Protein 3ALF (pdb70)

Radius of gyration: 19.8 Å; Cα contacts (8 Å, |Δi|>4): 787; chains: 1; bounding box: 43×58×41 Å

Solvent-accessible surface area: 14264 Å² total; per-residue (Å²): 115,25,2,16,0,0,4,4,52,75,127,29,70,40,54,17,77,85,1,26,0,83,15,7,13,2,0,0,0,2,44,0,52,18,30,94,164,94,19,49,6,65,27,26,123,131,24,76,116,20,0,117,93,0,11,55,8,2,63,160,106,22,112,83,1,54,1,0,0,0,0,7,2,57,233,37,110,17,88,16,4,10,88,0,0,134,70,93,102,10,19,131,31,0,5,45,3,0,12,134,26,0,44,129,13,41,3,52,0,0,0,4,2,8,45,58,1,108,43,66,63,23,4,90,32,6,5,45,0,0,74,59,0,38,87,26,0,61,48,38,15,168,119,59,72,128,75,35,1,27,0,0,5,6,1,18,18,40,15,138,15,124,48,30,92,10,24,35,109,13,2,17,179,13,2,46,12,2,0,0,18,1,21,60,27,38,0,6,86,118,19,56,68,61,0,8,4,0,2,1,2,67,6,89,81,92,121,53,0,1,8,35,2,0,56,32,0,58,158,38,54,2,62,38,124,51,0,0,2,0,2,0,3,17,0,10,0,0,62,6,100,60,50,127,86,56,27,31,103,3,65,9,71,9,92,1,129,40,10,38,141,96,35,0,32,6,38,8,45,141,0,86,81,35,24,118,153,37,216,12,68,74,42,57,34,79,85,5,10,0,11,19,0,41,27,53,37,21,0,0,1,3,3,20,57,72,0,0,96,47,2,0,68,54,0,81,71,85,20,3,23,0,3,0,2,54,15,2,19,0,11,65,133,38,32,1,2,96,26,2,13,130,25,13,29,106,29,180

B-factor: mean 7.43, std 5.54, range [2.49, 39.53]

Foldseek 3Di:
DFWAEAEDEPVLPDDLLRQQLVLGQEYEYDAWEQDLVQLATHRDPVCVVCLLCNLVRSCVNPVRHAYEHEYAPDVHDLVSLLVQLLDPVSLVRHLVRRVVVCVNSVHLAYEYERPDNDDQSSLVSVLVSLVVSQVVQVVVCVVVVHDGRAYEYEDELACQDPNYGHPLVSRQPRHQAYEYPQFQLDFLLVHQFFAAARRFQADPPPCSHNVSSLVNSVVSPRDQQRYAYEFEQKKFKFFAPALVQADGGGTTGGADPLADPNTRMAFNQSVVVVCVVQVWAKDQDPRRLWIWTDHRRMIMTHHDLRSLLVVLLVSLVVPHSYYYYDHSSSDDVCRSSNSNSVSNPDND

InterPro domains:
  IPR001223 Glycoside hydrolase family 18, catalytic domain [PF00704] (31-356)
  IPR001223 Glycoside hydrolase family 18, catalytic domain [PS51910] (27-372)
  IPR011583 Chitinase II/V-like, catalytic domain [SM00636] (27-356)
  IPR017853 Glycoside hydrolase superfamily [SSF51445] (29-369)
  IPR029070 Chitinase insertion domain superfamily [G3DSA:3.10.50.10] (258-327)
  IPR029070 Chitinase insertion domain superfamily [SSF54556] (259-327)
  IPR050314 Glycosyl hydrolase family 18 [PTHR11177] (33-367)

Organism: Nicotiana tabacum (NCBI:txid4097)

Structure (mmCIF, N/CA/C/O backbone):
data_3ALF
#
_entry.id   3ALF
#
_cell.length_a   62.395
_cell.length_b   120.292
_cell.length_c   51.912
_cell.angle_alpha   90.00
_cell.angle_beta   90.00
_cell.angle_gamma   90.00
#
_symmetry.space_group_name_H-M   'P 21 21 2'
#
loop_
_entity.id
_entity.type
_entity.pdbx_description
1 polymer 'Chitinase, class V'
2 non-polymer 'PHOSPHATE ION'
3 non-polymer 1,2-ETHANEDIOL
4 water water
#
loop_
_atom_site.group_PDB
_atom_site.id
_atom_site.type_symbol
_atom_site.label_atom_id
_atom_site.label_alt_id
_atom_site.label_comp_id
_atom_site.label_asym_id
_atom_site.label_entity_id
_atom_site.label_seq_id
_atom_site.pdbx_PDB_ins_code
_atom_site.Cartn_x
_atom_site.Cartn_y
_atom_site.Cartn_z
_atom_site.occupancy
_atom_site.B_iso_or_equiv
_atom_site.auth_seq_id
_atom_site.auth_comp_id
_atom_site.auth_asym_id
_atom_site.auth_atom_id
_atom_site.pdbx_PDB_model_num
ATOM 1 N N . GLN A 1 2 ? 34.628 24.292 -5.309 1.00 8.10 1 GLN A N 1
ATOM 2 C CA . GLN A 1 2 ? 33.874 24.980 -4.224 1.00 7.79 1 GLN A CA 1
ATOM 3 C C . GLN A 1 2 ? 34.818 25.743 -3.298 1.00 7.40 1 GLN A C 1
ATOM 4 O O . GLN A 1 2 ? 35.866 25.230 -2.901 1.00 7.69 1 GLN A O 1
ATOM 10 N N . ASN A 1 3 ? 34.438 26.974 -2.970 1.00 6.78 2 ASN A N 1
ATOM 11 C CA . ASN A 1 3 ? 35.140 27.761 -1.968 1.00 6.48 2 ASN A CA 1
ATOM 12 C C . ASN A 1 3 ? 34.685 27.381 -0.567 1.00 5.84 2 ASN A C 1
ATOM 13 O O . ASN A 1 3 ? 33.597 26.827 -0.388 1.00 6.64 2 ASN A O 1
ATOM 18 N N . VAL A 1 4 ? 35.515 27.697 0.421 1.00 4.93 3 VAL A N 1
ATOM 19 C CA . VAL A 1 4 ? 35.251 27.313 1.801 1.00 4.15 3 VAL A CA 1
ATOM 20 C C . VAL A 1 4 ? 34.761 28.494 2.635 1.00 3.58 3 VAL A C 1
ATOM 21 O O . VAL A 1 4 ? 35.434 29.522 2.735 1.00 3.48 3 VAL A O 1
ATOM 25 N N . LYS A 1 5 ? 33.569 28.330 3.202 1.00 3.13 4 LYS A N 1
ATOM 26 C CA . LYS A 1 5 ? 33.043 29.214 4.235 1.00 2.97 4 LYS A CA 1
ATOM 27 C C . LYS A 1 5 ? 32.949 28.338 5.480 1.00 2.89 4 LYS A C 1
ATOM 28 O O . LYS A 1 5 ? 31.957 27.639 5.694 1.00 3.17 4 LYS A O 1
ATOM 34 N N . GLY A 1 6 ? 34.011 28.351 6.279 1.00 2.85 5 GLY A N 1
ATOM 35 C CA . GLY A 1 6 ? 34.149 27.408 7.384 1.00 2.78 5 GLY A CA 1
ATOM 36 C C . GLY A 1 6 ? 33.742 27.964 8.731 1.00 2.79 5 GLY A C 1
ATOM 37 O O . GLY A 1 6 ? 33.825 29.169 8.970 1.00 2.74 5 GLY A O 1
ATOM 38 N N . GLY A 1 7 ? 33.303 27.075 9.617 1.00 2.81 6 GLY A N 1
ATOM 39 C CA . GLY A 1 7 ? 32.982 27.453 10.984 1.00 2.95 6 GLY A CA 1
ATOM 40 C C . GLY A 1 7 ? 33.249 26.319 11.948 1.00 2.73 6 GLY A C 1
ATOM 41 O O . GLY A 1 7 ? 32.855 25.180 11.697 1.00 3.07 6 GLY A O 1
ATOM 42 N N . TYR A 1 8 ? 33.927 26.636 13.049 1.00 2.59 7 TYR A N 1
ATOM 43 C CA . TYR A 1 8 ? 34.181 25.677 14.122 1.00 2.72 7 TYR A CA 1
ATOM 44 C C . TYR A 1 8 ? 33.141 25.801 15.224 1.00 2.80 7 TYR A C 1
ATOM 45 O O . TYR A 1 8 ? 32.704 26.905 15.562 1.00 2.92 7 TYR A O 1
ATOM 54 N N . TRP A 1 9 ? 32.772 24.656 15.791 1.00 2.97 8 TRP A N 1
ATOM 55 C CA . TRP A 1 9 ? 31.867 24.588 16.928 1.00 3.19 8 TRP A CA 1
ATOM 56 C C . TRP A 1 9 ? 32.423 23.603 17.946 1.00 3.32 8 TRP A C 1
ATOM 57 O O . TRP A 1 9 ? 33.010 22.580 17.581 1.00 3.38 8 TRP A O 1
ATOM 68 N N . PHE A 1 10 ? 32.246 23.927 19.222 1.00 3.69 9 PHE A N 1
ATOM 69 C CA . PHE A 1 10 ? 32.496 22.976 20.301 1.00 4.15 9 PHE A CA 1
ATOM 70 C C . PHE A 1 10 ? 31.360 23.033 21.315 1.00 4.31 9 PHE A C 1
ATOM 71 O O . PHE A 1 10 ? 30.740 24.080 21.502 1.00 4.28 9 PHE A O 1
ATOM 79 N N . LYS A 1 11 ? 31.085 21.898 21.952 1.00 4.78 10 LYS A N 1
ATOM 80 C CA . LYS A 1 11 ? 29.938 21.757 22.851 1.00 5.57 10 LYS A CA 1
ATOM 81 C C . LYS A 1 11 ? 29.922 22.785 23.984 1.00 5.80 10 LYS A C 1
ATOM 82 O O . LYS A 1 11 ? 28.882 23.384 24.267 1.00 5.99 10 LYS A O 1
ATOM 88 N N . ASP A 1 12 ? 31.076 22.995 24.613 1.00 6.29 11 ASP A N 1
ATOM 89 C CA . ASP A 1 12 ? 31.182 23.889 25.767 1.00 7.04 11 ASP A CA 1
ATOM 90 C C . ASP A 1 12 ? 31.040 25.373 25.426 1.00 7.05 11 ASP A C 1
ATOM 91 O O . ASP A 1 12 ? 31.091 26.223 26.319 1.00 7.45 11 ASP A O 1
ATOM 96 N N . SER A 1 13 ? 30.850 25.681 24.144 1.00 7.02 12 SER A N 1
ATOM 97 C CA . SER A 1 13 ? 30.610 27.056 23.704 1.00 6.96 12 SER A CA 1
ATOM 98 C C . SER A 1 13 ? 29.231 27.554 24.133 1.00 7.32 12 SER A C 1
ATOM 99 O O . SER A 1 13 ? 28.976 28.760 24.148 1.00 7.71 12 SER A O 1
ATOM 102 N N . GLY A 1 14 ? 28.343 26.620 24.466 1.00 7.55 13 GLY A N 1
ATOM 103 C CA . GLY A 1 14 ? 27.012 26.960 24.955 1.00 7.82 13 GLY A CA 1
ATOM 104 C C . GLY A 1 14 ? 25.942 27.021 23.882 1.00 7.81 13 GLY A C 1
ATOM 105 O O . GLY A 1 14 ? 24.750 26.974 24.193 1.00 8.41 13 GLY A O 1
ATOM 106 N N . LEU A 1 15 ? 26.359 27.133 22.621 1.00 7.46 14 LEU A N 1
ATOM 107 C CA . LEU A 1 15 ? 25.417 27.143 21.507 1.00 7.00 14 LEU A CA 1
ATOM 108 C C . LEU A 1 15 ? 24.938 25.727 21.228 1.00 6.93 14 LEU A C 1
ATOM 109 O O . LEU A 1 15 ? 25.743 24.835 20.939 1.00 6.60 14 LEU A O 1
ATOM 114 N N . ALA A 1 16 ? 23.628 25.527 21.323 1.00 6.88 15 ALA A N 1
ATOM 115 C CA . ALA A 1 16 ? 23.030 24.233 21.030 1.00 7.04 15 ALA A CA 1
ATOM 116 C C . ALA A 1 16 ? 23.299 23.851 19.584 1.00 7.10 15 ALA A C 1
ATOM 117 O O . ALA A 1 16 ? 23.219 24.688 18.679 1.00 6.75 15 ALA A O 1
ATOM 119 N N . LEU A 1 17 ? 23.628 22.579 19.388 1.00 7.35 16 LEU A N 1
ATOM 120 C CA . LEU A 1 17 ? 23.855 22.006 18.070 1.00 7.75 16 LEU A CA 1
ATOM 121 C C . LEU A 1 17 ? 22.760 22.406 17.073 1.00 7.65 16 LEU A C 1
ATOM 122 O O . LEU A 1 17 ? 23.054 22.820 15.947 1.00 7.61 16 LEU A O 1
ATOM 127 N N . ASN A 1 18 ? 21.506 22.305 17.512 1.00 7.56 17 ASN A N 1
ATOM 128 C CA . ASN A 1 18 ? 20.343 22.614 16.679 1.00 7.59 17 ASN A CA 1
ATOM 129 C C . ASN A 1 18 ? 20.203 24.087 16.310 1.00 7.30 17 ASN A C 1
ATOM 130 O O . ASN A 1 18 ? 19.418 24.432 15.426 1.00 7.65 17 ASN A O 1
ATOM 135 N N . ASN A 1 19 ? 20.959 24.945 16.991 1.00 6.79 18 ASN A N 1
ATOM 136 C CA . ASN A 1 19 ? 20.903 26.385 16.756 1.00 6.49 18 ASN A CA 1
ATOM 137 C C . ASN A 1 19 ? 22.067 26.940 15.928 1.00 6.07 18 ASN A C 1
ATOM 138 O O . ASN A 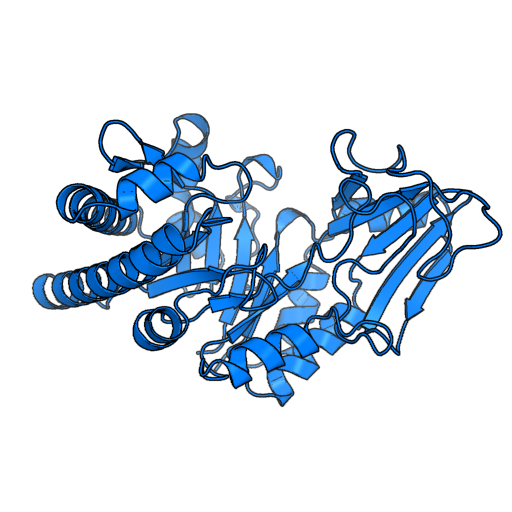1 19 ? 22.173 28.154 15.740 1.00 6.17 18 ASN A O 1
ATOM 143 N N . ILE A 1 20 ? 22.931 26.056 15.432 1.00 5.61 19 ILE A N 1
ATOM 144 C CA . ILE A 1 20 ? 23.962 26.459 14.478 1.00 5.38 19 ILE A CA 1
ATOM 145 C C . ILE A 1 20 ? 23.273 26.795 13.160 1.00 5.18 19 ILE A C 1
ATOM 146 O O . ILE A 1 20 ? 22.557 25.962 12.596 1.00 5.25 19 ILE A O 1
ATOM 151 N N . ASP A 1 21 ? 23.469 28.020 12.681 1.00 5.13 20 ASP A N 1
ATOM 152 C CA . ASP A 1 21 ? 22.891 28.420 11.407 1.00 5.20 20 ASP A CA 1
ATOM 153 C C . ASP A 1 21 ? 23.793 27.970 10.265 1.00 4.92 20 ASP A C 1
ATOM 154 O O . ASP A 1 21 ? 24.640 28.724 9.774 1.00 4.96 20 ASP A O 1
ATOM 159 N N . SER A 1 22 ? 23.586 26.729 9.840 1.00 4.68 21 SER A N 1
ATOM 160 C CA . SER A 1 22 ? 24.421 26.108 8.820 1.00 4.73 21 SER A CA 1
ATOM 161 C C . SER A 1 22 ? 24.205 26.662 7.410 1.00 4.59 21 SER A C 1
ATOM 162 O O . SER A 1 22 ? 24.932 26.288 6.490 1.00 4.60 21 SER A O 1
ATOM 165 N N . THR A 1 23 ? 23.224 27.550 7.238 1.00 4.48 22 THR A N 1
ATOM 166 C CA . THR A 1 23 ? 23.019 28.215 5.945 1.00 4.66 22 THR A CA 1
ATOM 167 C C . THR A 1 23 ? 24.140 29.199 5.615 1.00 4.28 22 THR A C 1
ATOM 168 O O . TH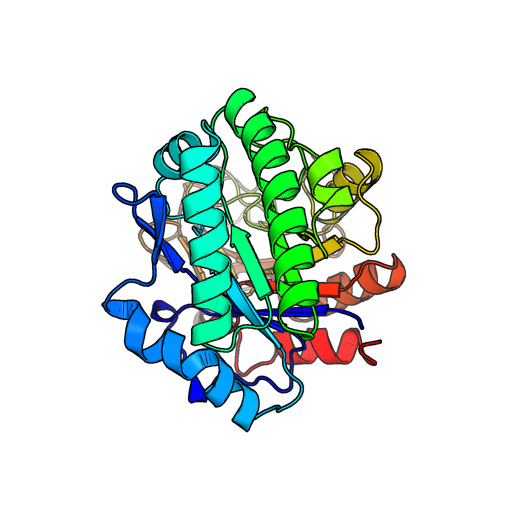R A 1 23 ? 24.289 29.606 4.464 1.00 4.28 22 THR A O 1
ATOM 172 N N . LEU A 1 24 ? 24.924 29.577 6.624 1.00 3.92 23 LEU A N 1
ATOM 173 C CA . LEU A 1 24 ? 25.968 30.586 6.454 1.00 3.91 23 LEU A CA 1
ATOM 174 C C . LEU A 1 24 ? 27.354 29.979 6.239 1.00 3.68 23 LEU A C 1
ATOM 175 O O . LEU A 1 24 ? 28.355 30.700 6.209 1.00 3.69 23 LEU A O 1
ATOM 180 N N . PHE A 1 25 ? 27.397 28.658 6.070 1.00 3.50 24 PHE A N 1
ATOM 181 C CA . PHE A 1 25 ? 28.654 27.921 5.961 1.00 3.48 24 PHE A CA 1
ATOM 182 C C . PHE A 1 25 ? 28.587 26.833 4.904 1.00 3.47 24 PHE A C 1
ATOM 183 O O . PHE A 1 25 ? 27.507 26.337 4.573 1.00 3.68 24 PHE A O 1
ATOM 191 N N . THR A 1 26 ? 29.752 26.471 4.376 1.00 3.43 25 THR A N 1
ATOM 192 C CA . THR A 1 26 ? 29.879 25.333 3.472 1.00 3.59 25 THR A CA 1
ATOM 193 C C . THR A 1 26 ? 30.431 24.123 4.218 1.00 3.40 25 THR A C 1
ATOM 194 O O . THR A 1 26 ? 30.144 22.981 3.856 1.00 3.29 25 THR A O 1
ATOM 198 N N . HIS A 1 27 ? 31.236 24.387 5.248 1.00 3.27 26 HIS A N 1
ATOM 199 C CA . HIS A 1 27 ? 31.891 23.343 6.029 1.00 3.48 26 HIS A CA 1
ATOM 200 C C . HIS A 1 27 ? 31.858 23.704 7.501 1.00 3.43 26 HIS A C 1
ATOM 201 O O . HIS A 1 27 ? 32.243 24.810 7.887 1.00 3.60 26 HIS A O 1
ATOM 208 N N . LEU A 1 28 ? 31.386 22.765 8.314 1.00 3.22 27 LEU A N 1
ATOM 209 C CA . LEU A 1 28 ? 31.355 22.938 9.759 1.00 3.23 27 LEU A CA 1
ATOM 210 C C . LEU A 1 28 ? 32.259 21.918 10.430 1.00 3.08 27 LEU A C 1
ATOM 211 O O . LEU A 1 28 ? 32.228 20.728 10.097 1.00 3.30 27 LEU A O 1
ATOM 216 N N . PHE A 1 29 ? 33.067 22.403 11.370 1.00 3.06 28 PHE A N 1
ATOM 217 C CA . PHE A 1 29 ? 34.070 21.599 12.057 1.00 3.16 28 PHE A CA 1
ATOM 218 C C . PHE A 1 29 ? 33.615 21.340 13.488 1.00 3.15 28 PHE A C 1
ATOM 219 O O . PHE A 1 29 ? 33.404 22.278 14.263 1.00 3.60 28 PHE A O 1
ATOM 227 N N . CYS A 1 30 ? 33.457 20.063 13.825 1.00 3.19 29 CYS A N 1
ATOM 228 C CA . CYS A 1 30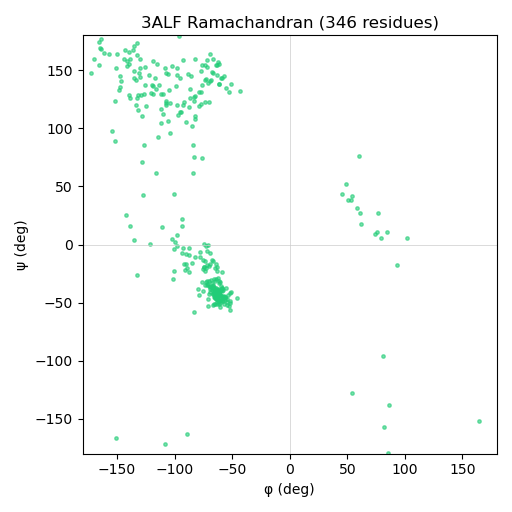 ? 33.026 19.631 15.151 1.00 3.50 29 CYS A CA 1
ATOM 229 C C . CYS A 1 30 ? 34.256 19.307 15.999 1.00 3.41 29 CYS A C 1
ATOM 230 O O . CYS A 1 30 ? 34.994 18.366 15.698 1.00 3.64 29 CYS A O 1
ATOM 233 N N . ALA A 1 31 ? 34.472 20.096 17.052 1.00 3.43 30 ALA A N 1
ATOM 234 C CA . ALA A 1 31 ? 35.718 20.065 17.828 1.00 3.47 30 ALA A CA 1
ATOM 235 C C . ALA A 1 31 ? 35.468 19.685 19.293 1.00 3.43 30 ALA A C 1
ATOM 236 O O . ALA A 1 31 ? 34.520 20.194 19.886 1.00 3.67 30 ALA A O 1
ATOM 238 N N . PHE A 1 32 ? 36.276 18.806 19.904 1.00 3.24 31 PHE A N 1
ATOM 239 C CA . PHE A 1 32 ? 37.379 18.051 19.297 1.00 3.49 31 PHE A CA 1
ATOM 240 C C . PHE A 1 32 ? 37.256 16.574 19.650 1.00 3.57 31 PHE A C 1
ATOM 241 O O . PHE A 1 32 ? 36.856 16.228 20.766 1.00 3.75 31 PHE A O 1
ATOM 249 N N . ALA A 1 33 ? 37.620 15.712 18.704 1.00 3.62 32 ALA A N 1
ATOM 250 C CA . ALA A 1 33 ? 37.899 14.312 19.003 1.00 3.85 32 ALA A CA 1
ATOM 251 C C . ALA A 1 33 ? 39.277 14.217 19.659 1.00 3.93 32 ALA A C 1
ATOM 252 O O . ALA A 1 33 ? 40.131 15.090 19.459 1.00 3.96 32 ALA A O 1
ATOM 254 N N . ASP A 1 34 ? 39.481 13.161 20.445 1.00 4.18 33 ASP A N 1
ATOM 255 C CA . ASP A 1 34 ? 40.681 13.014 21.265 1.00 4.60 33 ASP A CA 1
ATOM 256 C C . ASP A 1 34 ? 41.492 11.783 20.891 1.00 4.62 33 ASP A C 1
ATOM 257 O O . ASP A 1 34 ? 40.969 10.826 20.315 1.00 4.93 33 ASP A O 1
ATOM 262 N N . LEU A 1 35 ? 42.773 11.812 21.244 1.00 4.81 34 LEU A N 1
ATOM 263 C CA . LEU A 1 35 ? 43.639 10.658 21.090 1.00 4.94 34 LEU A CA 1
ATOM 264 C C . LEU A 1 35 ? 43.636 9.826 22.367 1.00 5.19 34 LEU A C 1
ATOM 265 O O . LEU A 1 35 ? 43.936 10.331 23.449 1.00 5.31 34 LEU A O 1
ATOM 270 N N . ASN A 1 36 ? 43.270 8.556 22.228 1.00 5.49 35 ASN A N 1
ATOM 271 C CA . ASN A 1 36 ? 43.443 7.573 23.288 1.00 5.92 35 ASN A CA 1
ATOM 272 C C . ASN A 1 36 ? 44.892 7.093 23.215 1.00 6.09 35 ASN A C 1
ATOM 273 O O . ASN A 1 36 ? 45.263 6.425 22.252 1.00 5.91 35 ASN A O 1
ATOM 278 N N . PRO A 1 37 ? 45.720 7.447 24.219 1.00 6.44 36 PRO A N 1
ATOM 279 C CA . PRO A 1 37 ? 47.153 7.143 24.137 1.00 6.96 36 PRO A CA 1
ATOM 280 C C . PRO A 1 37 ? 47.490 5.669 24.368 1.00 7.20 36 PRO A C 1
ATOM 281 O O . PRO A 1 37 ? 48.577 5.224 23.993 1.00 7.57 36 PRO A O 1
ATOM 285 N N . GLN A 1 38 ? 46.573 4.924 24.983 1.00 7.39 37 GLN A N 1
ATOM 286 C CA . GLN A 1 38 ? 46.747 3.484 25.152 1.00 7.77 37 GLN A CA 1
ATOM 287 C C . GLN A 1 38 ? 46.601 2.774 23.808 1.00 7.60 37 GLN A C 1
ATOM 288 O O . GLN A 1 38 ? 47.487 2.027 23.397 1.00 8.06 37 GLN A O 1
ATOM 294 N N . LEU A 1 39 ? 45.494 3.030 23.118 1.00 7.41 38 LEU A N 1
ATOM 295 C CA . LEU A 1 39 ? 45.203 2.366 21.850 1.00 7.21 38 LEU A CA 1
ATOM 296 C C . LEU A 1 39 ? 45.856 3.047 20.655 1.00 6.59 38 LEU A C 1
ATOM 297 O O . LEU A 1 39 ? 45.951 2.455 19.579 1.00 6.42 38 LEU A O 1
ATOM 302 N N . ASN A 1 40 ? 46.308 4.286 20.848 1.00 5.96 39 ASN A N 1
ATOM 303 C CA . ASN A 1 40 ? 46.681 5.159 19.732 1.00 5.54 39 ASN A CA 1
ATOM 304 C C . ASN A 1 40 ? 45.587 5.176 18.665 1.00 5.33 39 ASN A C 1
ATOM 305 O O . ASN A 1 40 ? 45.822 4.913 17.481 1.00 5.29 39 ASN A O 1
ATOM 310 N N . GLN A 1 41 ? 44.375 5.455 19.133 1.00 5.18 40 GLN A N 1
ATOM 311 C CA . GLN A 1 41 ? 43.199 5.557 18.285 1.00 5.31 40 GLN A CA 1
ATOM 312 C C . GLN A 1 41 ? 42.466 6.852 18.580 1.00 5.15 40 GLN A C 1
ATOM 313 O O . GLN A 1 41 ? 42.523 7.373 19.699 1.00 4.98 40 GLN A O 1
ATOM 319 N N . LEU A 1 42 ? 41.779 7.362 17.565 1.00 5.12 41 LEU A N 1
ATOM 320 C CA . LEU A 1 42 ? 40.915 8.514 17.727 1.00 5.31 41 LEU A CA 1
ATOM 321 C C . LEU A 1 42 ? 39.621 8.077 18.396 1.00 5.60 41 LEU A C 1
ATOM 322 O O . LEU A 1 42 ? 39.004 7.091 17.986 1.00 5.92 41 LEU A O 1
ATOM 327 N N . ILE A 1 43 ? 39.226 8.816 19.428 1.00 5.72 42 ILE A N 1
ATOM 328 C CA . ILE A 1 43 ? 38.000 8.540 20.170 1.00 6.21 42 ILE A CA 1
ATOM 329 C C . ILE A 1 43 ? 37.227 9.835 20.414 1.00 6.11 42 ILE A C 1
ATOM 330 O O . ILE A 1 43 ? 37.727 10.934 20.153 1.00 5.94 42 ILE A O 1
ATOM 335 N N . ILE A 1 44 ? 36.003 9.690 20.910 1.00 6.24 43 ILE A N 1
ATOM 336 C CA . ILE A 1 44 ? 35.189 10.821 21.331 1.00 6.55 43 ILE A CA 1
ATOM 337 C C . ILE A 1 44 ? 34.875 10.634 22.812 1.00 6.57 43 ILE A C 1
ATOM 338 O O . ILE A 1 44 ? 34.462 9.549 23.235 1.00 6.62 43 ILE A O 1
ATOM 343 N N . SER A 1 45 ? 35.099 11.685 23.598 1.00 6.76 44 SER A N 1
ATOM 344 C CA . SER A 1 45 ? 34.886 11.640 25.044 1.00 7.10 44 SER A CA 1
ATOM 345 C C . SER A 1 45 ? 33.415 11.383 25.382 1.00 7.35 44 SER A C 1
ATOM 346 O O . SER A 1 45 ? 32.534 11.692 24.574 1.00 7.08 44 SER A O 1
ATOM 349 N N . PRO A 1 46 ? 33.143 10.809 26.572 1.00 7.70 45 PRO A N 1
ATOM 350 C CA . PRO A 1 46 ? 31.762 10.617 27.020 1.00 7.92 45 PRO A CA 1
ATOM 351 C C . PRO A 1 46 ? 30.925 11.897 26.961 1.00 7.94 45 PRO A C 1
ATOM 352 O O . PRO A 1 46 ? 29.771 11.850 26.537 1.00 8.13 45 PRO A O 1
ATOM 356 N N . GLU A 1 47 ? 31.508 13.026 27.360 1.00 7.95 46 GLU A N 1
ATOM 357 C CA . GLU A 1 47 ? 30.806 14.312 27.347 1.00 8.10 46 GLU A CA 1
ATOM 358 C C . GLU A 1 47 ? 30.431 14.784 25.939 1.00 7.44 46 GLU A C 1
ATOM 359 O O . GLU A 1 47 ? 29.415 15.454 25.758 1.00 7.40 46 GLU A O 1
ATOM 365 N N . ASN A 1 48 ? 31.252 14.427 24.953 1.00 6.79 47 ASN A N 1
ATOM 366 C CA . ASN A 1 48 ? 31.028 14.827 23.563 1.00 6.35 47 ASN A CA 1
ATOM 367 C C . ASN A 1 48 ? 30.183 13.847 22.750 1.00 6.34 47 ASN A C 1
ATOM 368 O O . ASN A 1 48 ? 29.669 14.203 21.688 1.00 6.19 47 ASN A O 1
ATOM 373 N N . GLN A 1 49 ? 30.041 12.621 23.251 1.00 6.63 48 GLN A N 1
ATOM 374 C CA . GLN A 1 49 ? 29.432 11.524 22.490 1.00 7.01 48 GLN A CA 1
ATOM 375 C C . GLN A 1 49 ? 28.053 11.844 21.899 1.00 6.63 48 GLN A C 1
ATOM 376 O O . GLN A 1 49 ? 27.840 11.678 20.697 1.00 6.58 48 GLN A O 1
ATOM 382 N N . ASP A 1 50 ? 27.129 12.302 22.742 1.00 6.48 49 ASP A N 1
ATOM 383 C CA . ASP A 1 50 ? 25.746 12.535 22.319 1.00 6.60 49 ASP A CA 1
ATOM 384 C C . ASP A 1 50 ? 25.625 13.589 21.220 1.00 6.18 49 ASP A C 1
ATOM 385 O O . ASP A 1 50 ? 24.881 13.402 20.256 1.00 6.34 49 ASP A O 1
ATOM 390 N N . SER A 1 51 ? 26.357 14.693 21.365 1.00 5.87 50 SER A N 1
ATOM 391 C CA . SER A 1 51 ? 26.297 15.767 20.374 1.00 5.66 50 SER A CA 1
ATOM 392 C C . SER A 1 51 ? 27.063 15.427 19.096 1.00 5.29 50 SER A C 1
ATOM 393 O O . SER A 1 51 ? 26.587 15.720 18.001 1.00 5.32 50 SER A O 1
ATOM 396 N N . PHE A 1 52 ? 28.230 14.799 19.230 1.00 5.10 51 PHE A N 1
ATOM 397 C CA . PHE A 1 52 ? 29.055 14.467 18.065 1.00 5.08 51 PHE A CA 1
ATOM 398 C C . PHE A 1 52 ? 28.360 13.460 17.150 1.00 5.14 51 PHE A C 1
ATOM 399 O O . PHE A 1 52 ? 28.465 13.549 15.925 1.00 5.10 51 PHE A O 1
ATOM 407 N N . ARG A 1 53 ? 27.645 12.508 17.749 1.00 5.37 52 ARG A N 1
ATOM 408 C CA . ARG A 1 53 ? 26.899 11.506 16.982 1.00 5.92 52 ARG A CA 1
ATOM 409 C C . ARG A 1 53 ? 25.759 12.121 16.171 1.00 5.80 52 ARG A C 1
ATOM 410 O O . ARG A 1 53 ? 25.398 11.606 15.112 1.00 6.27 52 ARG A O 1
ATOM 418 N N . GLN A 1 54 ? 25.207 13.225 16.668 1.00 5.46 53 GLN A N 1
ATOM 419 C CA . GLN A 1 54 ? 24.097 13.897 15.997 1.00 5.44 53 GLN A CA 1
ATOM 420 C C . GLN A 1 54 ? 24.517 15.129 15.197 1.00 5.16 53 GLN A C 1
ATOM 421 O O . GLN A 1 54 ? 23.685 15.735 14.521 1.00 5.28 53 GLN A O 1
ATOM 427 N N . PHE A 1 55 ? 25.799 15.489 15.263 1.00 4.95 54 PHE A N 1
ATOM 428 C CA . PHE A 1 55 ? 26.288 16.733 14.659 1.00 4.74 54 PHE A CA 1
ATOM 429 C C . PHE A 1 55 ? 25.892 16.881 13.191 1.00 4.68 54 PHE A C 1
ATOM 430 O O . PHE A 1 55 ? 25.257 17.865 12.811 1.00 4.49 54 PHE A O 1
ATOM 438 N N . THR A 1 56 ? 26.267 15.897 12.380 1.00 4.74 55 THR A N 1
ATOM 439 C CA . THR A 1 56 ? 26.086 15.981 10.935 1.00 5.04 55 THR A CA 1
ATOM 440 C C . THR A 1 56 ? 24.611 16.015 10.533 1.00 5.20 55 THR A C 1
ATOM 441 O O . THR A 1 56 ? 24.194 16.898 9.783 1.00 5.11 55 THR A O 1
ATOM 445 N N . SER A 1 57 ? 23.826 15.068 11.042 1.00 5.44 56 SER A N 1
ATOM 446 C CA . SER A 1 57 ? 22.405 15.009 10.705 1.00 6.02 56 SER A CA 1
ATOM 447 C C . SER A 1 57 ? 21.658 16.261 11.170 1.00 5.85 56 SER A C 1
ATOM 448 O O . SER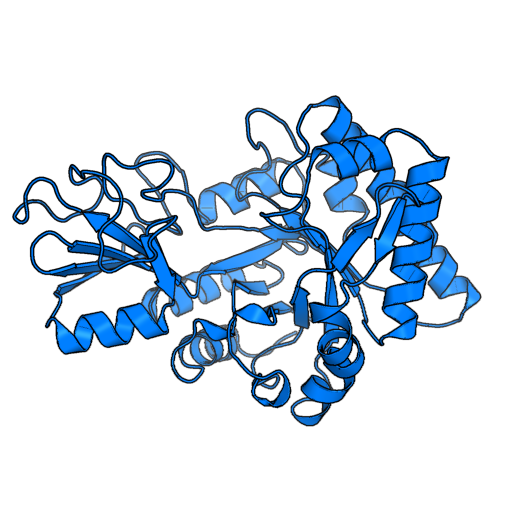 A 1 57 ? 20.788 16.758 10.457 1.00 5.92 56 SER A O 1
ATOM 451 N N . THR A 1 58 ? 22.013 16.783 12.344 1.00 5.61 57 THR A N 1
ATOM 452 C CA . THR A 1 58 ? 21.362 17.987 12.859 1.00 5.60 57 THR A CA 1
ATOM 453 C C . THR A 1 58 ? 21.663 19.227 12.013 1.00 5.40 57 THR A C 1
ATOM 454 O O . THR A 1 58 ? 20.740 19.916 11.582 1.00 5.10 57 THR A O 1
ATOM 458 N N . VAL A 1 59 ? 22.939 19.508 11.757 1.00 5.24 58 VAL A N 1
ATOM 459 C CA . VAL A 1 59 ? 23.281 20.706 10.979 1.00 5.45 58 VAL A CA 1
ATOM 460 C C . VAL A 1 59 ? 22.756 20.636 9.541 1.00 5.69 58 VAL A C 1
ATOM 461 O O . VAL A 1 59 ? 22.430 21.662 8.946 1.00 5.63 58 VAL A O 1
ATOM 465 N N . GLN A 1 60 ? 22.640 19.422 9.005 1.00 6.16 59 GLN A N 1
ATOM 466 C CA . GLN A 1 60 ? 22.111 19.235 7.654 1.00 6.96 59 GLN A CA 1
ATOM 467 C C . GLN A 1 60 ? 20.597 19.451 7.547 1.00 7.59 59 GLN A C 1
ATOM 468 O O . GLN A 1 60 ? 20.070 19.599 6.445 1.00 7.60 59 GLN A O 1
ATOM 474 N N . ARG A 1 61 ? 19.906 19.485 8.685 1.00 8.37 60 ARG A N 1
ATOM 475 C CA . ARG A 1 61 ? 18.475 19.804 8.704 1.00 9.33 60 ARG A CA 1
ATOM 476 C C . ARG A 1 61 ? 18.215 21.250 8.285 1.00 9.48 60 ARG A C 1
ATOM 477 O O . ARG A 1 61 ? 17.215 21.537 7.629 1.00 9.96 60 ARG A O 1
ATOM 485 N N . LYS A 1 62 ? 19.122 22.152 8.658 1.00 9.61 61 LYS A N 1
ATOM 486 C CA . LYS A 1 62 ? 19.017 23.561 8.280 1.00 9.68 61 LYS A CA 1
ATOM 487 C C . LYS A 1 62 ? 19.666 23.857 6.925 1.00 9.22 61 LYS A C 1
ATOM 488 O O . LYS A 1 62 ? 19.312 24.836 6.264 1.00 9.67 61 LYS A O 1
ATOM 494 N N . ASN A 1 63 ? 20.616 23.013 6.527 1.00 8.40 62 ASN A N 1
ATOM 495 C CA . ASN A 1 63 ? 21.285 23.126 5.233 1.00 7.64 62 ASN A CA 1
ATOM 496 C C . ASN A 1 63 ? 21.805 21.762 4.781 1.00 7.30 62 ASN A C 1
ATOM 497 O O . ASN A 1 63 ? 22.886 21.343 5.199 1.00 6.76 62 ASN A O 1
ATOM 502 N N . PRO A 1 64 ? 21.042 21.063 3.917 1.00 7.02 63 PRO A N 1
ATOM 503 C CA . PRO A 1 64 ? 21.446 19.719 3.490 1.00 6.84 63 PRO A CA 1
ATOM 504 C C . PRO A 1 64 ? 22.764 19.684 2.713 1.00 6.51 63 PRO A C 1
ATOM 505 O O . PRO A 1 64 ? 23.387 18.627 2.617 1.00 6.96 63 PRO A O 1
ATOM 509 N N . SER A 1 65 ? 23.183 20.831 2.180 1.00 6.05 64 SER A N 1
ATOM 510 C CA . SER A 1 65 ? 24.406 20.912 1.385 1.00 5.79 64 SER A CA 1
ATOM 511 C C . SER A 1 65 ? 25.671 21.158 2.212 1.00 5.30 64 SER A C 1
ATOM 512 O O . SER A 1 65 ? 26.776 21.085 1.675 1.00 5.17 64 SER A O 1
ATOM 515 N N . VAL A 1 66 ? 25.516 21.458 3.502 1.00 4.81 65 VAL A N 1
ATOM 516 C CA . VAL A 1 66 ? 26.682 21.682 4.360 1.00 4.60 65 VAL A CA 1
ATOM 517 C C . VAL A 1 66 ? 27.444 20.368 4.563 1.00 4.66 65 VAL A C 1
ATOM 518 O O . VAL A 1 66 ? 26.840 19.295 4.661 1.00 4.87 65 VAL A O 1
ATOM 522 N N . LYS A 1 67 ? 28.770 20.462 4.573 1.00 4.71 66 LYS A N 1
ATOM 523 C CA . LYS A 1 67 ? 29.634 19.313 4.820 1.00 4.93 66 LYS A CA 1
ATOM 524 C C . LYS A 1 67 ? 30.262 19.460 6.196 1.00 4.38 66 LYS A C 1
ATOM 525 O O . LYS A 1 67 ? 30.449 20.577 6.685 1.00 4.48 66 LYS A O 1
ATOM 531 N N . THR A 1 68 ? 30.577 18.333 6.827 1.00 3.88 67 THR A N 1
ATOM 532 C CA . THR A 1 68 ? 31.078 18.354 8.196 1.00 3.72 67 THR A CA 1
ATOM 533 C C . THR A 1 68 ? 32.448 17.698 8.343 1.00 3.47 67 THR A C 1
ATOM 534 O O . THR A 1 68 ? 32.776 16.733 7.643 1.00 3.60 67 THR A O 1
ATOM 538 N N . PHE A 1 69 ? 33.235 18.253 9.260 1.00 3.13 68 PHE A N 1
ATOM 539 C CA . PHE A 1 69 ? 34.534 17.721 9.646 1.00 3.22 68 PHE A CA 1
ATOM 540 C C . PHE A 1 69 ? 34.512 17.322 11.107 1.00 3.14 68 PHE A C 1
ATOM 541 O O . PHE A 1 69 ? 33.893 17.999 11.935 1.00 3.19 68 PHE A O 1
ATOM 549 N N . LEU A 1 70 ? 35.209 16.237 11.420 1.00 3.15 69 LEU A N 1
ATOM 550 C CA . LEU A 1 70 ? 35.563 15.931 12.794 1.00 3.28 69 LEU A CA 1
ATOM 551 C C . LEU A 1 70 ? 36.965 16.486 13.029 1.00 3.04 69 LEU A C 1
ATOM 552 O O . LEU A 1 70 ? 37.935 16.034 12.408 1.00 3.06 69 LEU A O 1
ATOM 557 N N . SER A 1 71 ? 37.054 17.492 13.896 1.00 3.04 70 SER A N 1
ATOM 558 C CA . SER A 1 71 ? 38.331 18.103 14.247 1.00 3.32 70 SER A CA 1
ATOM 559 C C . SER A 1 71 ? 38.978 17.365 15.412 1.00 3.18 70 SER A C 1
ATOM 560 O O . SER A 1 71 ? 38.289 16.851 16.296 1.00 3.74 70 SER A O 1
ATOM 563 N N . ILE A 1 72 ? 40.307 17.326 15.399 1.00 3.27 71 ILE A N 1
ATOM 564 C CA . ILE A 1 72 ? 41.089 16.452 16.266 1.00 3.10 71 ILE A CA 1
ATOM 565 C C . ILE A 1 72 ? 42.109 17.253 17.066 1.00 2.94 71 ILE A C 1
ATOM 566 O O . ILE A 1 72 ? 42.774 18.135 16.520 1.00 2.88 71 ILE A O 1
ATOM 571 N N . ALA A 1 73 ? 42.234 16.919 18.352 1.00 3.01 72 ALA A N 1
ATOM 572 C CA . ALA A 1 73 ? 43.252 17.474 19.251 1.00 3.29 72 ALA A CA 1
ATOM 573 C C . ALA A 1 73 ? 42.862 18.848 19.789 1.00 3.34 72 ALA A C 1
ATOM 574 O O . ALA A 1 73 ? 42.122 18.936 20.767 1.00 3.42 72 ALA A O 1
ATOM 576 N N . GLY A 1 74 ? 43.342 19.911 19.150 1.00 3.59 73 GLY A N 1
ATOM 577 C CA . GLY A 1 74 ? 43.069 21.269 19.612 1.00 4.12 73 GLY A CA 1
ATOM 578 C C . GLY A 1 74 ? 44.040 21.737 20.678 1.00 4.73 73 GLY A C 1
ATOM 579 O O . GLY A 1 74 ? 44.940 20.998 21.087 1.00 4.87 73 GLY A O 1
ATOM 580 N N . GLY A 1 75 ? 43.836 22.968 21.142 1.00 5.44 74 GLY A N 1
ATOM 581 C CA . GLY A 1 75 ? 44.779 23.647 22.031 1.00 6.63 74 GLY A CA 1
ATOM 582 C C . GLY A 1 75 ? 45.016 23.023 23.394 1.00 7.11 74 GLY A C 1
ATOM 583 O O . GLY A 1 75 ? 46.057 23.260 24.010 1.00 7.92 74 GLY A O 1
ATOM 584 N N . ARG A 1 76 ? 44.060 22.228 23.865 1.00 7.40 75 ARG A N 1
ATOM 585 C CA . ARG A 1 76 ? 44.131 21.629 25.199 1.00 7.90 75 ARG A CA 1
ATOM 586 C C . ARG A 1 76 ? 44.638 20.185 25.196 1.00 7.50 75 ARG A C 1
ATOM 587 O O . ARG A 1 76 ? 44.768 19.568 26.256 1.00 7.83 75 ARG A O 1
ATOM 595 N N . ALA A 1 77 ? 44.926 19.654 24.010 1.00 6.88 76 ALA A N 1
ATOM 596 C CA . ALA A 1 77 ? 45.381 18.272 23.871 1.00 6.40 76 ALA A CA 1
ATOM 597 C C . ALA A 1 77 ? 46.808 18.086 24.383 1.00 6.13 76 ALA A C 1
ATOM 598 O O . ALA A 1 77 ? 47.574 19.048 24.493 1.00 6.08 76 ALA A O 1
ATOM 600 N N . ASN A 1 78 ? 47.150 16.841 24.701 1.00 6.01 77 ASN A N 1
ATOM 601 C CA . ASN A 1 78 ? 48.496 16.495 25.134 1.00 6.02 77 ASN A CA 1
ATOM 602 C C . ASN A 1 78 ? 49.380 16.244 23.921 1.00 5.39 77 ASN A C 1
ATOM 603 O O . ASN A 1 78 ? 49.307 15.184 23.296 1.00 5.11 77 ASN A O 1
ATOM 608 N N . SER A 1 79 ? 50.211 17.226 23.584 1.00 4.92 78 SER A N 1
ATOM 609 C CA . SER A 1 79 ? 51.040 17.137 22.386 1.00 4.61 78 SER A CA 1
ATOM 610 C C . SER A 1 79 ? 51.982 15.930 22.391 1.00 4.39 78 SER A C 1
ATOM 611 O O . SER A 1 79 ? 52.201 15.318 21.345 1.00 4.28 78 SER A O 1
ATOM 614 N N . THR A 1 80 ? 52.528 15.581 23.557 1.00 4.33 79 THR A N 1
ATOM 615 C CA . THR A 1 80 ? 53.440 14.432 23.643 1.00 4.59 79 THR A CA 1
ATOM 616 C C . THR A 1 80 ? 52.775 13.121 23.221 1.00 4.47 79 THR A C 1
ATOM 617 O O . THR A 1 80 ? 53.439 12.242 22.674 1.00 4.60 79 THR A O 1
ATOM 621 N N . ALA A 1 81 ? 51.474 12.992 23.474 1.00 4.43 80 ALA A N 1
ATOM 622 C CA . ALA A 1 81 ? 50.733 11.803 23.054 1.00 4.29 80 ALA A CA 1
ATOM 623 C C . ALA A 1 81 ? 50.716 11.679 21.532 1.00 4.05 80 ALA A C 1
ATOM 624 O O . ALA A 1 81 ? 50.856 10.581 20.990 1.00 3.87 80 ALA A O 1
ATOM 626 N N . TYR A 1 82 ? 50.553 12.810 20.849 1.00 3.92 81 TYR A N 1
ATOM 627 C CA . TYR A 1 82 ? 50.579 12.839 19.389 1.00 3.88 81 TYR A CA 1
ATOM 628 C C . TYR A 1 82 ? 51.977 12.561 18.841 1.00 3.83 81 TYR A C 1
ATOM 629 O O . TYR A 1 82 ? 52.122 11.867 17.835 1.00 3.87 81 TYR A O 1
ATOM 638 N N . GLY A 1 83 ? 52.997 13.089 19.516 1.00 3.84 82 GLY A N 1
ATOM 639 C CA . GLY A 1 83 ? 54.385 12.792 19.167 1.00 4.09 82 GLY A CA 1
ATOM 640 C C . GLY A 1 83 ? 54.689 11.307 19.262 1.00 4.14 82 GLY A C 1
ATOM 641 O O . GLY A 1 83 ? 55.330 10.743 18.374 1.00 4.45 82 GLY A O 1
ATOM 642 N N . ILE A 1 84 ? 54.224 10.673 20.338 1.00 4.21 83 ILE A N 1
ATOM 643 C CA . ILE A 1 84 ? 54.369 9.222 20.499 1.00 4.45 83 ILE A CA 1
ATOM 644 C C . ILE A 1 84 ? 53.647 8.483 19.372 1.00 4.40 83 ILE A C 1
ATOM 645 O O . ILE A 1 84 ? 54.219 7.594 18.740 1.00 4.61 83 ILE A O 1
ATOM 650 N N . MET A 1 85 ? 52.400 8.868 19.112 1.00 4.36 84 MET A N 1
ATOM 651 C CA . MET A 1 85 ? 51.601 8.228 18.070 1.00 4.46 84 MET A CA 1
ATOM 652 C C . MET A 1 85 ? 52.288 8.305 16.702 1.00 4.57 84 MET A C 1
ATOM 653 O O . MET A 1 85 ? 52.335 7.317 15.964 1.00 4.68 84 MET A O 1
ATOM 658 N N . ALA A 1 86 ? 52.826 9.479 16.380 1.00 4.72 85 ALA A N 1
ATOM 659 C CA . ALA A 1 86 ? 53.426 9.717 15.068 1.00 5.00 85 ALA A CA 1
ATOM 660 C C . ALA A 1 86 ? 54.802 9.062 14.888 1.00 5.24 85 ALA A C 1
ATOM 661 O O . ALA A 1 86 ? 55.304 8.969 13.766 1.00 5.17 85 ALA A O 1
ATOM 663 N N . ARG A 1 87 ? 55.392 8.605 15.990 1.00 5.68 86 ARG A N 1
ATOM 664 C CA . ARG A 1 87 ? 56.764 8.085 16.020 1.00 6.38 86 ARG A CA 1
ATOM 665 C C . ARG A 1 87 ? 56.961 6.759 15.271 1.00 6.48 86 ARG A C 1
ATOM 666 O O . ARG A 1 87 ? 58.046 6.498 14.744 1.00 6.87 86 ARG A O 1
ATOM 674 N N . GLN A 1 88 ? 55.920 5.929 15.233 1.00 6.57 87 GLN A N 1
ATOM 675 C CA . GLN A 1 88 ? 56.037 4.563 14.716 1.00 6.96 87 GLN A CA 1
ATOM 676 C C . GLN A 1 88 ? 54.941 4.228 13.709 1.00 6.95 87 GLN A C 1
ATOM 677 O O . GLN A 1 88 ? 53.821 4.726 13.830 1.00 6.89 87 GLN A O 1
ATOM 683 N N . PRO A 1 89 ? 55.256 3.370 12.714 1.00 7.14 88 PRO A N 1
ATOM 684 C CA . PRO A 1 89 ? 54.245 2.966 11.734 1.00 7.11 88 PRO A CA 1
ATOM 685 C C . PRO A 1 89 ? 53.001 2.310 12.342 1.00 6.91 88 PRO A C 1
ATOM 686 O O . PRO A 1 89 ? 51.892 2.574 11.877 1.00 6.94 88 PRO A O 1
ATOM 690 N N . ASN A 1 90 ? 53.176 1.477 13.368 1.00 6.85 89 ASN A N 1
ATOM 691 C CA . ASN A 1 90 ? 52.041 0.761 13.957 1.00 6.78 89 ASN A CA 1
ATOM 692 C C . ASN A 1 90 ? 51.021 1.681 14.636 1.00 6.23 89 ASN A C 1
ATOM 693 O O . ASN A 1 90 ? 49.813 1.500 14.474 1.00 6.23 89 ASN A O 1
ATOM 698 N N . SER A 1 91 ? 51.514 2.675 15.372 1.00 5.69 90 SER A N 1
ATOM 699 C CA . SER A 1 91 ? 50.644 3.631 16.054 1.00 5.29 90 SER A CA 1
ATOM 700 C C . SER A 1 91 ? 50.047 4.656 15.089 1.00 5.08 90 SER A C 1
ATOM 701 O O . SER A 1 91 ? 48.921 5.111 15.290 1.00 5.13 90 SER A O 1
ATOM 704 N N . ARG A 1 92 ? 50.791 5.012 14.041 1.00 4.79 91 ARG A N 1
ATOM 705 C CA . ARG A 1 92 ? 50.235 5.845 12.975 1.00 4.86 91 ARG A CA 1
ATOM 706 C C . ARG A 1 92 ? 49.076 5.125 12.291 1.00 4.96 91 ARG A C 1
ATOM 707 O O . ARG A 1 92 ? 48.029 5.724 12.047 1.00 4.82 91 ARG A O 1
ATOM 715 N N . LYS A 1 93 ? 49.259 3.835 12.009 1.00 5.26 92 LYS A N 1
ATOM 716 C CA . LYS A 1 93 ? 48.233 3.038 11.339 1.00 5.64 92 LYS A CA 1
ATOM 717 C C . LYS A 1 93 ? 46.952 2.913 12.163 1.00 5.44 92 LYS A C 1
ATOM 718 O O . LYS A 1 93 ? 45.857 3.086 11.630 1.00 5.55 92 LYS A O 1
ATOM 724 N N . SER A 1 94 ? 47.082 2.611 13.454 1.00 5.32 93 SER A N 1
ATOM 725 C CA . SER A 1 94 ? 45.903 2.482 14.309 1.00 5.31 93 SER A CA 1
ATOM 726 C C . SER A 1 94 ? 45.158 3.810 14.422 1.00 5.17 93 SER A C 1
ATOM 727 O O . SER A 1 94 ? 43.928 3.835 14.437 1.00 5.24 93 SER A O 1
ATOM 730 N N . PHE A 1 95 ? 45.908 4.908 14.479 1.00 4.86 94 PHE A N 1
ATOM 731 C CA . PHE A 1 95 ? 45.316 6.241 14.520 1.00 4.75 94 PHE A CA 1
ATOM 732 C C . PHE A 1 95 ? 44.586 6.557 13.215 1.00 4.68 94 PHE A C 1
ATOM 733 O O . PHE A 1 95 ? 43.420 6.960 13.231 1.00 4.72 94 PHE A O 1
ATOM 741 N N . ILE A 1 96 ? 45.278 6.366 12.094 1.00 4.65 95 ILE A N 1
ATOM 742 C CA . ILE A 1 96 ? 44.706 6.601 10.769 1.00 4.89 95 ILE A CA 1
ATOM 743 C C . ILE A 1 96 ? 43.435 5.774 10.550 1.00 5.04 95 ILE A C 1
ATOM 744 O O . ILE A 1 96 ? 42.394 6.319 10.177 1.00 5.09 95 ILE A O 1
ATOM 749 N N . ASP A 1 97 ? 43.521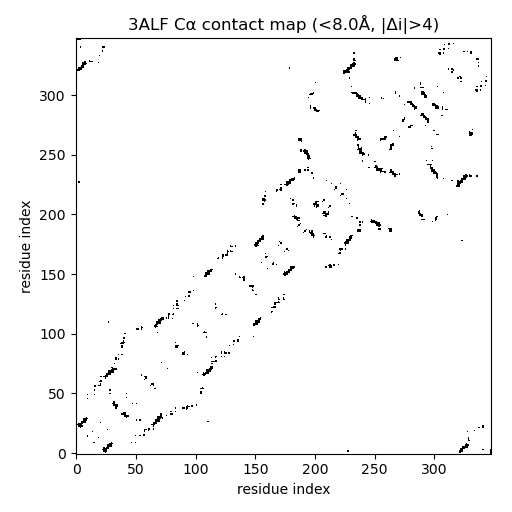 4.467 10.798 1.00 5.30 96 ASP A N 1
ATOM 750 C CA . ASP A 1 97 ? 42.394 3.563 10.563 1.00 5.63 96 ASP A CA 1
ATOM 751 C C . ASP A 1 97 ? 41.186 3.906 11.427 1.00 5.66 96 ASP A C 1
ATOM 752 O O . ASP A 1 97 ? 40.055 3.907 10.939 1.00 5.75 96 ASP A O 1
ATOM 757 N N . SER A 1 98 ? 41.429 4.208 12.701 1.00 5.70 97 SER A N 1
ATOM 758 C CA . SER A 1 98 ? 40.345 4.549 13.617 1.00 5.80 97 SER A CA 1
ATOM 759 C C . SER A 1 98 ? 39.675 5.869 13.247 1.00 5.66 97 SER A C 1
ATOM 760 O O . SER A 1 98 ? 38.463 6.003 13.391 1.00 5.70 97 SER A O 1
ATOM 763 N N . SER A 1 99 ? 40.463 6.833 12.769 1.00 5.50 98 SER A N 1
ATOM 764 C CA . SER A 1 99 ? 39.926 8.136 12.369 1.00 5.53 98 SER A CA 1
ATOM 765 C C . SER A 1 99 ? 38.977 8.010 11.177 1.00 5.50 98 SER A C 1
ATOM 766 O O . SER A 1 99 ? 37.911 8.630 11.151 1.00 5.30 98 SER A O 1
ATOM 769 N N . ILE A 1 100 ? 39.370 7.198 10.199 1.00 5.66 99 ILE A N 1
ATOM 770 C CA . ILE A 1 100 ? 38.555 6.953 9.013 1.00 6.03 99 ILE A CA 1
ATOM 771 C C . ILE A 1 100 ? 37.253 6.235 9.386 1.00 6.27 99 ILE A C 1
ATOM 772 O O . ILE A 1 100 ? 36.173 6.638 8.947 1.00 6.46 99 ILE A O 1
ATOM 777 N N . ARG A 1 101 ? 37.361 5.194 10.212 1.00 6.61 100 ARG A N 1
ATOM 778 C CA . ARG A 1 101 ? 36.190 4.456 10.693 1.00 7.11 100 ARG A CA 1
ATOM 779 C C . ARG A 1 101 ? 35.213 5.368 11.430 1.00 7.00 100 ARG A C 1
ATOM 780 O O . ARG A 1 101 ? 34.006 5.316 11.192 1.00 6.97 100 ARG A O 1
ATOM 788 N N . LEU A 1 102 ? 35.748 6.201 12.320 1.00 6.88 101 LEU A N 1
ATOM 789 C CA . LEU A 1 102 ? 34.934 7.077 13.153 1.00 6.96 101 LEU A CA 1
ATOM 790 C C . LEU A 1 102 ? 34.213 8.143 12.332 1.00 6.76 101 LEU A C 1
ATOM 791 O O . LEU A 1 102 ? 33.033 8.415 12.566 1.00 6.83 101 LEU A O 1
ATOM 796 N N . ALA A 1 103 ? 34.921 8.734 11.371 1.00 6.56 102 ALA A N 1
ATOM 797 C CA . ALA A 1 103 ? 34.326 9.716 10.470 1.00 6.66 102 ALA A CA 1
ATOM 798 C C . ALA A 1 103 ? 33.148 9.110 9.707 1.00 6.84 102 ALA A C 1
ATOM 799 O O . ALA A 1 103 ? 32.067 9.698 9.664 1.00 6.74 102 ALA A O 1
ATOM 801 N N . ARG A 1 104 ? 33.356 7.928 9.129 1.00 7.12 103 ARG A N 1
ATOM 802 C CA . ARG A 1 104 ? 32.300 7.238 8.385 1.00 7.64 103 ARG A CA 1
ATOM 803 C C . ARG A 1 104 ? 31.108 6.875 9.269 1.00 7.97 103 ARG A C 1
ATOM 804 O O . ARG A 1 104 ? 29.957 7.071 8.873 1.00 8.21 103 ARG A O 1
ATOM 812 N N . GLN A 1 105 ? 31.394 6.366 10.465 1.00 8.32 104 GLN A N 1
ATOM 813 C CA . GLN A 1 105 ? 30.362 5.943 11.413 1.00 9.01 104 GLN A CA 1
ATOM 814 C C . GLN A 1 105 ? 29.425 7.091 11.791 1.00 8.87 104 GLN A C 1
ATOM 815 O O . GLN A 1 105 ? 28.211 6.900 11.903 1.00 9.10 104 GLN A O 1
ATOM 821 N N . LEU A 1 106 ? 29.992 8.281 11.970 1.00 8.74 105 LEU A N 1
ATOM 822 C CA . LEU A 1 106 ? 29.233 9.432 12.450 1.00 8.76 105 LEU A CA 1
ATOM 823 C C . LEU A 1 106 ? 28.797 10.392 11.341 1.00 8.49 105 LEU A C 1
ATOM 824 O O . LEU A 1 106 ? 28.177 11.423 11.614 1.00 8.98 105 LEU A O 1
ATOM 829 N N . GLY A 1 107 ? 29.115 10.045 10.096 1.00 8.04 106 GLY A N 1
ATOM 830 C CA . GLY A 1 107 ? 28.644 10.795 8.936 1.00 7.48 106 GLY A CA 1
ATOM 831 C C . GLY A 1 107 ? 29.470 12.009 8.554 1.00 6.94 106 GLY A C 1
ATOM 832 O O . GLY A 1 107 ? 29.043 12.813 7.723 1.00 7.15 106 GLY A O 1
ATOM 833 N N . PHE A 1 108 ? 30.650 12.152 9.156 1.00 6.47 107 PHE A N 1
ATOM 834 C CA . PHE A 1 108 ? 31.550 13.250 8.809 1.00 6.18 107 PHE A CA 1
ATOM 835 C C . PHE A 1 108 ? 32.155 13.045 7.428 1.00 6.21 107 PHE A C 1
ATOM 836 O O . PHE A 1 108 ? 32.531 11.929 7.065 1.00 6.40 107 PHE A O 1
ATOM 844 N N . HIS A 1 109 ? 32.236 14.128 6.662 1.00 6.22 108 HIS A N 1
ATOM 845 C CA . HIS A 1 109 ? 32.786 14.083 5.311 1.00 6.50 108 HIS A CA 1
ATOM 846 C C . HIS A 1 109 ? 34.292 14.348 5.297 1.00 5.81 108 HIS A C 1
ATOM 847 O O . HIS A 1 109 ? 34.949 14.193 4.266 1.00 5.82 108 HIS A O 1
ATOM 854 N N . GLY A 1 110 ? 34.837 14.737 6.446 1.00 5.32 109 GLY A N 1
ATOM 855 C CA . GLY A 1 110 ? 36.252 15.050 6.543 1.00 4.82 109 GLY A CA 1
ATOM 856 C C . GLY A 1 110 ? 36.831 14.934 7.934 1.00 4.17 109 GLY A C 1
ATOM 857 O O . GLY A 1 110 ? 36.101 14.888 8.929 1.00 4.13 109 GLY A O 1
ATOM 858 N N .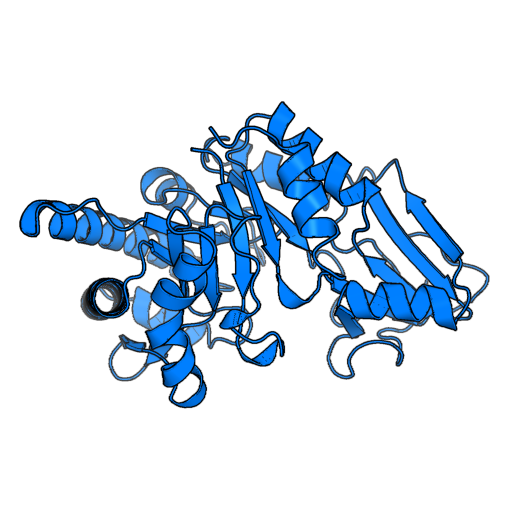 LEU A 1 111 ? 38.160 14.885 7.976 1.00 3.85 110 LEU A N 1
ATOM 859 C CA . LEU A 1 111 ? 38.933 14.888 9.210 1.00 3.57 110 LEU A CA 1
ATOM 860 C C . LEU A 1 111 ? 39.845 16.107 9.200 1.00 3.25 110 LEU A C 1
ATOM 861 O O . LEU A 1 111 ? 40.447 16.429 8.174 1.00 3.33 110 LEU A O 1
ATOM 866 N N . ASP A 1 112 ? 39.939 16.778 10.343 1.00 3.14 111 ASP A N 1
ATOM 867 C CA . ASP A 1 112 ? 40.720 18.002 10.472 1.00 3.08 111 ASP A CA 1
ATOM 868 C C . ASP A 1 112 ? 41.668 17.875 11.664 1.00 3.12 111 ASP A C 1
ATOM 869 O O . ASP A 1 112 ? 41.225 17.837 12.812 1.00 3.40 111 ASP A O 1
ATOM 874 N N . LEU A 1 113 ? 42.967 17.790 11.387 1.00 3.14 112 LEU A N 1
ATOM 875 C CA . LEU A 1 113 ? 43.963 17.638 12.446 1.00 3.21 112 LEU A CA 1
ATOM 876 C C . LEU A 1 113 ? 44.404 18.991 12.995 1.00 3.11 112 LEU A C 1
ATOM 877 O O . LEU A 1 113 ? 44.961 19.813 12.266 1.00 3.08 112 LEU A O 1
ATOM 882 N N . ASP A 1 114 ? 44.161 19.207 14.285 1.00 2.96 113 ASP A N 1
ATOM 883 C CA . ASP A 1 114 ? 44.527 20.459 14.947 1.00 3.22 113 ASP A CA 1
ATOM 884 C C . ASP A 1 114 ? 45.573 20.207 16.028 1.00 3.11 113 ASP A C 1
ATOM 885 O O . ASP A 1 114 ? 45.341 20.461 17.212 1.00 3.16 113 ASP A O 1
ATOM 890 N N . TRP A 1 115 ? 46.726 19.701 15.603 1.00 3.11 114 TRP A N 1
ATOM 891 C CA . TRP A 1 115 ? 47.819 19.386 16.510 1.00 3.31 114 TRP A CA 1
ATOM 892 C C . TRP A 1 115 ? 48.604 20.661 16.800 1.00 3.50 114 TRP A C 1
ATOM 893 O O . TRP A 1 115 ? 49.314 21.190 15.939 1.00 3.52 114 TRP A O 1
ATOM 904 N N . GLU A 1 116 ? 48.443 21.156 18.023 1.00 3.80 115 GLU A N 1
ATOM 905 C CA . GLU A 1 116 ? 48.952 22.460 18.417 1.00 4.48 115 GLU A CA 1
ATOM 906 C C . GLU A 1 116 ? 49.821 22.345 19.672 1.00 4.56 115 GLU A C 1
ATOM 907 O O . GLU A 1 116 ? 49.323 22.533 20.782 1.00 4.93 115 GLU A O 1
ATOM 913 N N . TYR A 1 117 ? 51.115 22.043 19.528 1.00 4.52 116 TYR A N 1
ATOM 914 C CA . TYR A 1 117 ? 51.830 21.873 18.256 1.00 4.47 116 TYR A CA 1
ATOM 915 C C . TYR A 1 117 ? 52.856 20.762 18.421 1.00 4.14 116 TYR A C 1
ATOM 916 O O . TYR A 1 117 ? 53.253 20.463 19.551 1.00 4.18 116 TYR A O 1
ATOM 925 N N . PRO A 1 118 ? 53.316 20.158 17.304 1.00 3.93 117 PRO A N 1
ATOM 926 C CA . PRO A 1 118 ? 54.460 19.251 17.407 1.00 4.04 117 PRO A CA 1
ATOM 927 C C . PRO A 1 118 ? 55.603 19.927 18.165 1.00 4.20 117 PRO A C 1
ATOM 928 O O . PRO A 1 118 ? 55.875 21.114 17.952 1.00 4.41 117 PRO A O 1
ATOM 932 N N . LEU A 1 119 ? 56.248 19.177 19.053 1.00 4.34 118 LEU A N 1
ATOM 933 C CA . LEU A 1 119 ? 57.167 19.761 20.031 1.00 4.67 118 LEU A CA 1
ATOM 934 C C . LEU A 1 119 ? 58.624 19.812 19.590 1.00 4.78 118 LEU A C 1
ATOM 935 O O . LEU A 1 119 ? 59.422 20.540 20.181 1.00 4.93 118 LEU A O 1
ATOM 940 N N . SER A 1 120 ? 58.966 19.044 18.560 1.00 4.95 119 SER A N 1
ATOM 941 C CA . SER A 1 120 ? 60.338 18.979 18.069 1.00 5.06 119 SER A CA 1
ATOM 942 C C . SER A 1 120 ? 60.367 18.864 16.552 1.00 5.02 119 SER A C 1
ATOM 943 O O . SER A 1 120 ? 59.343 18.587 15.919 1.00 4.85 119 SER A O 1
ATOM 946 N N . ALA A 1 121 ? 61.550 19.067 15.977 1.00 5.04 120 ALA A N 1
ATOM 947 C CA . ALA A 1 121 ? 61.766 18.865 14.547 1.00 5.20 120 ALA A CA 1
ATOM 948 C C . ALA A 1 121 ? 61.445 17.427 14.135 1.00 5.11 120 ALA A C 1
ATOM 949 O O . ALA A 1 121 ? 60.875 17.198 13.067 1.00 5.20 120 ALA A O 1
ATOM 951 N N . ALA A 1 122 ? 61.795 16.467 14.991 1.00 5.06 121 ALA A N 1
ATOM 952 C CA . ALA A 1 122 ? 61.471 15.062 14.751 1.00 5.12 121 ALA A CA 1
ATOM 953 C C . ALA A 1 122 ? 59.959 14.845 14.675 1.00 4.78 121 ALA A C 1
ATOM 954 O O . ALA A 1 122 ? 59.478 14.114 13.810 1.00 4.79 121 ALA A O 1
ATOM 956 N N . ASP A 1 123 ? 59.215 15.491 15.572 1.00 4.43 122 ASP A N 1
ATOM 957 C CA . ASP A 1 123 ? 57.751 15.425 15.548 1.00 4.30 122 ASP A CA 1
ATOM 958 C C . ASP A 1 123 ? 57.178 16.018 14.261 1.00 3.99 122 ASP A C 1
ATOM 959 O O . ASP A 1 123 ? 56.229 15.475 13.696 1.00 3.94 122 ASP A O 1
ATOM 964 N N . MET A 1 124 ? 57.756 17.127 13.803 1.00 4.01 123 MET A N 1
ATOM 965 C CA . MET A 1 124 ? 57.341 17.744 12.542 1.00 4.11 123 MET A CA 1
ATOM 966 C C . MET A 1 124 ? 57.581 16.804 11.363 1.00 4.20 123 MET A C 1
ATOM 967 O O . MET A 1 124 ? 56.723 16.661 10.491 1.00 4.09 123 MET A O 1
ATOM 972 N N . THR A 1 125 ? 58.745 16.161 11.344 1.00 4.41 124 THR A N 1
ATOM 973 C CA . THR A 1 125 ? 59.061 15.173 10.315 1.00 4.89 124 THR A CA 1
ATOM 974 C C . THR A 1 125 ? 58.060 14.014 10.353 1.00 4.52 124 THR A C 1
ATOM 975 O O . THR A 1 125 ? 57.552 13.586 9.312 1.00 4.38 124 THR A O 1
ATOM 979 N N . ASN A 1 126 ? 57.763 13.528 11.555 1.00 4.36 125 ASN A N 1
ATOM 980 C CA . ASN A 1 126 ? 56.821 12.428 11.723 1.00 4.33 125 ASN A CA 1
ATOM 981 C C . ASN A 1 126 ? 55.392 12.812 11.353 1.00 4.08 125 ASN A C 1
ATOM 982 O O . ASN A 1 126 ? 54.641 11.978 10.848 1.00 4.07 125 ASN A O 1
ATOM 987 N N . LEU A 1 127 ? 55.029 14.073 11.588 1.00 3.92 126 LEU A N 1
ATOM 988 C CA . LEU A 1 127 ? 53.761 14.609 11.094 1.00 3.82 126 LEU A CA 1
ATOM 989 C C . LEU A 1 127 ? 53.693 14.496 9.569 1.00 3.83 126 LEU A C 1
ATOM 990 O O . LEU A 1 127 ? 52.674 14.081 9.018 1.00 3.90 126 LEU A O 1
ATOM 995 N N . GLY A 1 128 ? 54.785 14.853 8.895 1.00 3.89 127 GLY A N 1
ATOM 996 C CA . GLY A 1 128 ? 54.867 14.721 7.442 1.00 4.04 127 GLY A CA 1
ATOM 997 C C . GLY A 1 128 ? 54.599 13.300 6.976 1.00 4.16 127 GLY A C 1
ATOM 998 O O . GLY A 1 128 ? 53.839 13.077 6.031 1.00 4.19 127 GLY A O 1
ATOM 999 N N . THR A 1 129 ? 55.218 12.340 7.659 1.00 4.39 128 THR A N 1
ATOM 1000 C CA . THR A 1 129 ? 55.039 10.919 7.370 1.00 4.69 128 THR A CA 1
ATOM 1001 C C . THR A 1 129 ? 53.600 10.475 7.637 1.00 4.58 128 THR A C 1
ATOM 1002 O O . THR A 1 129 ? 53.005 9.755 6.829 1.00 4.64 128 THR A O 1
ATOM 1006 N N . LEU A 1 130 ? 53.050 10.919 8.765 1.00 4.39 129 LEU A N 1
ATOM 1007 C CA . LEU A 1 130 ? 51.664 10.635 9.120 1.00 4.31 129 LEU A CA 1
ATOM 1008 C C . LEU A 1 130 ? 50.701 11.070 8.016 1.00 4.20 129 LEU A C 1
ATOM 1009 O O . LEU A 1 130 ? 49.818 10.307 7.630 1.00 4.02 129 LEU A O 1
ATOM 1014 N N . LEU A 1 131 ? 50.881 12.287 7.508 1.00 4.23 130 LEU A N 1
ATOM 1015 C CA . LEU A 1 131 ? 50.003 12.807 6.461 1.00 4.40 130 LEU A CA 1
ATOM 1016 C C . LEU A 1 131 ? 50.142 12.042 5.145 1.00 4.61 130 LEU A C 1
ATOM 1017 O O . LEU A 1 131 ? 49.148 11.832 4.448 1.00 4.63 130 LEU A O 1
ATOM 1022 N N . ASN A 1 132 ? 51.366 11.626 4.812 1.00 4.86 131 ASN A N 1
ATOM 1023 C CA . ASN A 1 132 ? 51.595 10.757 3.654 1.00 5.28 131 ASN A CA 1
ATOM 1024 C C . ASN A 1 132 ? 50.729 9.502 3.748 1.00 5.06 131 ASN A C 1
ATOM 1025 O O . ASN A 1 132 ? 49.992 9.164 2.819 1.00 5.12 131 ASN A O 1
ATOM 1030 N N . GLU A 1 133 ? 50.823 8.827 4.892 1.00 4.99 132 GLU A N 1
ATOM 1031 C CA . GLU A 1 133 ? 50.130 7.562 5.125 1.00 5.00 132 GLU A CA 1
ATOM 1032 C C . GLU A 1 133 ? 48.618 7.739 5.258 1.00 4.93 132 GLU A C 1
ATOM 1033 O O . GLU A 1 133 ? 47.849 6.888 4.813 1.00 4.93 132 GLU A O 1
ATOM 1039 N N . TRP A 1 134 ? 48.202 8.851 5.861 1.00 4.76 133 TRP A N 1
ATOM 1040 C CA . TRP A 1 134 ? 46.785 9.155 6.058 1.00 4.62 133 TRP A CA 1
ATOM 1041 C C . TRP A 1 134 ? 46.095 9.370 4.712 1.00 4.63 133 TRP A C 1
ATOM 1042 O O . TRP A 1 134 ? 45.004 8.848 4.474 1.00 4.67 133 TRP A O 1
ATOM 1053 N N . ARG A 1 135 ? 46.742 10.142 3.841 1.00 4.88 134 ARG A N 1
ATOM 1054 C CA . ARG A 1 135 ? 46.241 10.387 2.491 1.00 5.18 134 ARG A CA 1
ATOM 1055 C C . ARG A 1 135 ? 46.097 9.080 1.705 1.00 5.32 134 ARG A C 1
ATOM 1056 O O . ARG A 1 135 ? 45.061 8.836 1.081 1.00 5.44 134 ARG A O 1
ATOM 1064 N N . THR A 1 136 ? 47.132 8.245 1.747 1.00 5.54 135 THR A N 1
ATOM 1065 C CA . THR A 1 136 ? 47.105 6.950 1.071 1.00 5.93 135 THR A CA 1
ATOM 1066 C C . THR A 1 136 ? 45.932 6.097 1.564 1.00 5.78 135 THR A C 1
ATOM 1067 O O . THR A 1 136 ? 45.203 5.512 0.758 1.00 5.89 135 THR A O 1
ATOM 1071 N N . ALA A 1 137 ? 45.740 6.057 2.882 1.00 5.83 136 ALA A N 1
ATOM 1072 C CA . ALA A 1 137 ? 44.656 5.285 3.488 1.00 5.89 136 ALA A CA 1
ATOM 1073 C C . ALA A 1 137 ? 43.275 5.833 3.130 1.00 5.99 136 ALA A C 1
ATOM 1074 O O . ALA A 1 137 ? 42.344 5.061 2.895 1.00 5.91 136 ALA A O 1
ATOM 1076 N N . ILE A 1 138 ? 43.150 7.159 3.092 1.00 6.02 137 ILE A N 1
ATOM 1077 C CA . ILE A 1 138 ? 41.905 7.814 2.685 1.00 6.22 137 ILE A CA 1
ATOM 1078 C C . ILE A 1 138 ? 41.563 7.483 1.229 1.00 6.56 137 ILE A C 1
ATOM 1079 O O . ILE A 1 138 ? 40.422 7.126 0.921 1.00 6.65 137 ILE A O 1
ATOM 1084 N N . ASN A 1 139 ? 42.557 7.580 0.350 1.00 7.04 138 ASN A N 1
ATOM 1085 C CA . ASN A 1 139 ? 42.370 7.249 -1.061 1.00 7.75 138 ASN A CA 1
ATOM 1086 C C . ASN A 1 139 ? 41.989 5.783 -1.264 1.00 8.18 138 ASN A C 1
ATOM 1087 O O . ASN A 1 139 ? 41.139 5.467 -2.099 1.00 8.34 138 ASN A O 1
ATOM 1092 N N . THR A 1 140 ? 42.612 4.900 -0.486 1.00 8.60 139 THR A N 1
ATOM 1093 C CA . THR A 1 140 ? 42.328 3.465 -0.542 1.00 9.24 139 THR A CA 1
ATOM 1094 C C . THR A 1 140 ? 40.909 3.141 -0.063 1.00 9.49 139 THR A C 1
ATOM 1095 O O . THR A 1 140 ? 40.209 2.341 -0.690 1.00 9.62 139 THR A O 1
ATOM 1099 N N . GLU A 1 141 ? 40.483 3.776 1.029 1.00 9.74 140 GLU A N 1
ATOM 1100 C CA . GLU A 1 141 ? 39.127 3.599 1.550 1.00 10.19 140 GLU A CA 1
ATOM 1101 C C . GLU A 1 141 ? 38.075 4.037 0.529 1.00 10.47 140 GLU A C 1
ATOM 1102 O O . GLU A 1 141 ? 37.040 3.385 0.382 1.00 10.54 140 GLU A O 1
ATOM 1108 N N . ALA A 1 142 ? 38.349 5.138 -0.168 1.00 10.98 141 ALA A N 1
ATOM 1109 C CA . ALA A 1 142 ? 37.465 5.647 -1.218 1.00 11.64 141 ALA A CA 1
ATOM 1110 C C . ALA A 1 142 ? 37.352 4.665 -2.383 1.00 12.25 141 ALA A C 1
ATOM 1111 O O . ALA A 1 142 ? 36.255 4.412 -2.890 1.00 12.34 141 ALA A O 1
ATOM 1113 N N . ARG A 1 143 ? 38.495 4.117 -2.794 1.00 13.05 142 ARG A N 1
ATOM 1114 C CA . ARG A 1 143 ? 38.571 3.153 -3.889 1.00 13.96 142 ARG A CA 1
ATOM 1115 C C . ARG A 1 143 ? 37.811 1.867 -3.563 1.00 14.34 142 ARG A C 1
ATOM 1116 O O . ARG A 1 143 ? 37.068 1.350 -4.401 1.00 14.53 142 ARG A O 1
ATOM 1124 N N . ASN A 1 144 ? 37.998 1.368 -2.342 1.00 14.75 143 ASN A N 1
ATOM 1125 C CA . ASN A 1 144 ? 37.395 0.109 -1.903 1.00 15.22 143 ASN A CA 1
ATOM 1126 C C . ASN A 1 144 ? 35.893 0.192 -1.638 1.00 15.36 143 ASN A C 1
ATOM 1127 O O . ASN A 1 144 ? 35.162 -0.769 -1.892 1.00 15.54 143 ASN A O 1
ATOM 1132 N N . SER A 1 145 ? 35.439 1.335 -1.129 1.00 15.44 144 SER A N 1
ATOM 1133 C CA . SER A 1 145 ? 34.027 1.533 -0.799 1.00 15.47 144 SER A CA 1
ATOM 1134 C C . SER A 1 145 ? 33.215 2.089 -1.971 1.00 15.40 144 SER A C 1
ATOM 1135 O O . SER A 1 145 ? 31.987 1.975 -1.988 1.00 15.67 144 SER A O 1
ATOM 1138 N N . GLY A 1 146 ? 33.904 2.689 -2.939 1.00 15.23 145 GLY A N 1
ATOM 1139 C CA . GLY A 1 146 ? 33.252 3.328 -4.083 1.00 14.88 145 GLY A CA 1
ATOM 1140 C C . GLY A 1 146 ? 32.704 4.708 -3.759 1.00 14.59 145 GLY A C 1
ATOM 1141 O O . GLY A 1 146 ? 32.039 5.332 -4.590 1.00 14.83 145 GLY A O 1
ATOM 1142 N N . ARG A 1 147 ? 32.992 5.181 -2.548 1.00 14.10 146 ARG A N 1
ATOM 1143 C CA . ARG A 1 147 ? 32.511 6.473 -2.067 1.00 13.58 146 ARG A CA 1
ATOM 1144 C C . ARG A 1 147 ? 33.529 7.574 -2.344 1.00 12.83 146 ARG A C 1
ATOM 1145 O O . ARG A 1 147 ? 34.714 7.297 -2.547 1.00 12.89 146 ARG A O 1
ATOM 1153 N N . ALA A 1 148 ? 33.058 8.819 -2.356 1.00 11.90 147 ALA A N 1
ATOM 1154 C CA . ALA A 1 148 ? 33.942 9.977 -2.450 1.00 10.86 147 ALA A CA 1
ATOM 1155 C C . ALA A 1 148 ? 34.877 9.993 -1.247 1.00 10.02 147 ALA A C 1
ATOM 1156 O O . ALA A 1 148 ? 34.455 9.714 -0.123 1.00 9.82 147 ALA A O 1
ATOM 1158 N N . ALA A 1 149 ? 36.147 10.298 -1.496 1.00 9.01 148 ALA A N 1
ATOM 1159 C CA . ALA A 1 149 ? 37.160 10.325 -0.444 1.00 8.11 148 ALA A CA 1
ATOM 1160 C C . ALA A 1 149 ? 36.810 11.316 0.657 1.00 7.43 148 ALA A C 1
ATOM 1161 O O . ALA A 1 149 ? 36.255 12.385 0.393 1.00 7.32 148 ALA A O 1
ATOM 1163 N N . LEU A 1 150 ? 37.126 10.943 1.894 1.00 6.65 149 LEU A N 1
ATOM 1164 C CA . LEU A 1 150 ? 37.073 11.878 3.009 1.00 5.93 149 LEU A CA 1
ATOM 1165 C C . LEU A 1 150 ? 38.018 13.034 2.725 1.00 5.45 149 LEU A C 1
ATOM 1166 O O . LEU A 1 150 ? 39.081 12.844 2.129 1.00 5.57 149 LEU A O 1
ATOM 1171 N N . LEU A 1 151 ? 37.618 14.234 3.130 1.00 4.97 150 LEU A N 1
ATOM 1172 C CA . LEU A 1 151 ? 38.515 15.377 3.089 1.00 4.81 150 LEU A CA 1
ATOM 1173 C C . LEU A 1 151 ? 39.493 15.285 4.252 1.00 4.39 150 LEU A C 1
ATOM 1174 O O . LEU A 1 151 ? 39.169 14.732 5.306 1.00 4.41 150 LEU A O 1
ATOM 1179 N N . LEU A 1 152 ? 40.694 15.814 4.045 1.00 4.03 151 LEU A N 1
ATOM 1180 C CA . LEU A 1 152 ? 41.699 15.858 5.095 1.00 3.85 151 LEU A CA 1
ATOM 1181 C C . LEU A 1 152 ? 42.305 17.248 5.140 1.00 3.65 151 LEU A C 1
ATOM 1182 O O . LEU A 1 152 ? 42.868 17.725 4.153 1.00 3.70 151 LEU A O 1
ATOM 1187 N N . THR A 1 153 ? 42.164 17.902 6.287 1.00 3.40 152 THR A N 1
ATOM 1188 C CA . THR A 1 153 ? 42.684 19.249 6.484 1.00 3.41 152 THR A CA 1
ATOM 1189 C C . THR A 1 153 ? 43.440 19.316 7.807 1.00 3.18 152 THR A C 1
ATOM 1190 O O . THR A 1 153 ? 43.451 18.354 8.583 1.00 3.10 152 THR A O 1
ATOM 1194 N N . ALA A 1 154 ? 44.081 20.454 8.053 1.00 3.16 153 ALA A N 1
ATOM 1195 C CA . ALA A 1 154 ? 44.746 20.702 9.319 1.00 3.20 153 ALA A CA 1
ATOM 1196 C C . ALA A 1 154 ? 44.663 22.178 9.663 1.00 3.34 153 ALA A C 1
ATOM 1197 O O . ALA A 1 154 ? 44.771 23.034 8.779 1.00 3.73 153 ALA A O 1
ATOM 1199 N N . ALA A 1 155 ? 44.453 22.468 10.944 1.00 3.33 154 ALA A N 1
ATOM 1200 C CA . ALA A 1 155 ? 44.615 23.823 11.453 1.00 3.39 154 ALA A CA 1
ATOM 1201 C C . ALA A 1 155 ? 46.077 24.004 11.819 1.00 3.27 154 ALA A C 1
ATOM 1202 O O . ALA A 1 155 ? 46.646 23.198 12.562 1.00 3.60 154 ALA A O 1
ATOM 1204 N N . VAL A 1 156 ? 46.681 25.053 11.271 1.00 3.31 155 VAL A N 1
ATOM 1205 C CA . VAL A 1 156 ? 48.110 25.311 11.421 1.00 3.50 155 VAL A CA 1
ATOM 1206 C C . VAL A 1 156 ? 48.345 26.751 11.864 1.00 3.38 155 VAL A C 1
ATOM 1207 O O . VAL A 1 156 ? 47.479 27.617 11.699 1.00 3.11 155 VAL A O 1
ATOM 1211 N N . SER A 1 157 ? 49.521 27.001 12.428 1.00 3.59 156 SER A N 1
ATOM 1212 C CA . SER A 1 157 ? 49.894 28.340 12.858 1.00 4.41 156 SER A CA 1
ATOM 1213 C C . SER A 1 157 ? 49.943 29.317 11.683 1.00 4.10 156 SER A C 1
ATOM 1214 O O . SER A 1 157 ? 50.097 28.920 10.521 1.00 4.08 156 SER A O 1
ATOM 1217 N N . ASN A 1 158 ? 49.800 30.597 12.013 1.00 4.18 157 ASN A N 1
ATOM 1218 C CA . ASN A 1 158 ? 49.825 31.688 11.048 1.00 4.46 157 ASN A CA 1
ATOM 1219 C C . ASN A 1 158 ? 51.040 31.634 10.122 1.00 4.85 157 ASN A C 1
ATOM 1220 O O . ASN A 1 158 ? 50.922 31.884 8.924 1.00 5.09 157 ASN A O 1
ATOM 1225 N N . SER A 1 159 ? 52.194 31.303 10.696 1.00 5.20 158 SER A N 1
ATOM 1226 C CA . SER A 1 159 ? 53.441 31.115 9.959 1.00 5.92 158 SER A CA 1
ATOM 1227 C C . SER A 1 159 ? 53.795 29.626 9.909 1.00 5.60 158 SER A C 1
ATOM 1228 O O . SER A 1 159 ? 53.493 28.895 10.852 1.00 5.44 158 SER A O 1
ATOM 1231 N N . PRO A 1 160 ? 54.443 29.171 8.815 1.00 5.48 159 PRO A N 1
ATOM 1232 C CA . PRO A 1 160 ? 54.878 27.771 8.746 1.00 5.50 159 PRO A CA 1
ATOM 1233 C C . PRO A 1 160 ? 56.069 27.445 9.655 1.00 5.73 159 PRO A C 1
ATOM 1234 O O . PRO A 1 160 ? 56.516 26.296 9.694 1.00 5.63 159 PRO A O 1
ATOM 1238 N N . ARG A 1 161 ? 56.581 28.448 10.362 1.00 6.26 160 ARG A N 1
ATOM 1239 C CA . ARG A 1 161 ? 57.561 28.229 11.416 1.00 7.19 160 ARG A CA 1
ATOM 1240 C C . ARG A 1 161 ? 56.899 28.571 12.747 1.00 7.21 160 ARG A C 1
ATOM 1241 O O . ARG A 1 161 ? 56.495 29.712 12.973 1.00 7.87 160 ARG A O 1
ATOM 1249 N N . VAL A 1 162 ? 56.765 27.570 13.610 1.00 7.08 161 VAL A N 1
ATOM 1250 C CA . VAL A 1 162 ? 56.112 27.742 14.906 1.00 7.03 161 VAL A CA 1
ATOM 1251 C C . VAL A 1 162 ? 57.041 27.251 16.016 1.00 7.10 161 VAL A C 1
ATOM 1252 O O . VAL A 1 162 ? 57.594 26.153 15.929 1.00 6.74 161 VAL A O 1
ATOM 1256 N N . ASN A 1 163 ? 57.232 28.084 17.039 1.00 7.31 162 ASN A N 1
ATOM 1257 C CA . ASN A 1 163 ? 58.146 27.778 18.144 1.00 7.76 162 ASN A CA 1
ATOM 1258 C C . ASN A 1 163 ? 59.534 27.351 17.649 1.00 7.67 162 ASN A C 1
ATOM 1259 O O . ASN A 1 163 ? 60.159 26.449 18.207 1.00 7.93 162 ASN A O 1
ATOM 1264 N N . GLY A 1 164 ? 59.997 28.006 16.585 1.00 7.69 163 GLY A N 1
ATOM 1265 C CA . GLY A 1 164 ? 61.301 27.722 15.990 1.00 7.73 163 GLY A CA 1
ATOM 1266 C C . GLY A 1 164 ? 61.371 26.455 15.152 1.00 7.58 163 GLY A C 1
ATOM 1267 O O . GLY A 1 164 ? 62.461 26.027 14.768 1.00 8.20 163 GLY A O 1
ATOM 1268 N N . LEU A 1 165 ? 60.213 25.862 14.860 1.00 7.09 164 LEU A N 1
ATOM 1269 C CA . LEU A 1 165 ? 60.139 24.602 14.118 1.00 6.72 164 LEU A CA 1
ATOM 1270 C C . LEU A 1 165 ? 59.377 24.758 12.814 1.00 6.39 164 LEU A C 1
ATOM 1271 O O . LEU A 1 165 ? 58.261 25.279 12.798 1.00 6.76 164 LEU A O 1
ATOM 1276 N N . ASN A 1 166 ? 59.976 24.290 11.725 1.00 5.88 165 ASN A N 1
ATOM 1277 C CA . ASN A 1 166 ? 59.316 24.289 10.426 1.00 5.56 165 ASN A CA 1
ATOM 1278 C C . ASN A 1 166 ? 58.329 23.138 10.300 1.00 5.30 165 ASN A C 1
ATOM 1279 O O . ASN A 1 166 ? 58.669 21.988 10.584 1.00 5.44 165 ASN A O 1
ATOM 1284 N N . TYR A 1 167 ? 57.112 23.449 9.860 1.00 4.97 166 TYR A N 1
ATOM 1285 C CA . TYR A 1 167 ? 56.155 22.419 9.468 1.00 4.66 166 TYR A CA 1
ATOM 1286 C C . TYR A 1 167 ? 56.711 21.616 8.291 1.00 4.62 166 TYR A C 1
ATOM 1287 O O . TYR A 1 167 ? 57.543 22.125 7.530 1.00 4.70 166 TYR A O 1
ATOM 1296 N N . PRO A 1 168 ? 56.245 20.362 8.125 1.00 4.58 167 PRO A N 1
ATOM 1297 C CA . PRO A 1 168 ? 56.583 19.577 6.939 1.00 4.70 167 PRO A CA 1
ATOM 1298 C C . PRO A 1 168 ? 55.764 20.080 5.748 1.00 4.65 167 PRO A C 1
ATOM 1299 O O . PRO A 1 168 ? 54.807 19.431 5.313 1.00 4.60 167 PRO A O 1
ATOM 1303 N N . VAL A 1 169 ? 56.149 21.244 5.233 1.00 4.75 168 VAL A N 1
ATOM 1304 C CA . VAL A 1 169 ? 55.328 21.984 4.272 1.00 4.79 168 VAL A CA 1
ATOM 1305 C C . VAL A 1 169 ? 55.057 21.238 2.959 1.00 4.86 168 VAL A C 1
ATOM 1306 O O . VAL A 1 169 ? 53.983 21.394 2.377 1.00 4.90 168 VAL A O 1
ATOM 1310 N N . GLU A 1 170 ? 56.013 20.432 2.499 1.00 4.78 169 GLU A N 1
ATOM 1311 C CA . GLU A 1 170 ? 55.807 19.645 1.282 1.00 5.10 169 GLU A CA 1
ATOM 1312 C C . GLU A 1 170 ? 54.699 18.611 1.486 1.00 4.79 169 GLU A C 1
ATOM 1313 O O . GLU A 1 170 ? 53.828 18.446 0.629 1.00 4.90 169 GLU A O 1
ATOM 1319 N N . SER A 1 171 ? 54.726 17.931 2.631 1.00 4.49 170 SER A N 1
ATOM 1320 C CA . SER A 1 171 ? 53.699 16.947 2.959 1.00 4.35 170 SER A CA 1
ATOM 1321 C C . SER A 1 171 ? 52.324 17.593 3.135 1.00 4.34 170 SER A C 1
ATOM 1322 O O . SER A 1 171 ? 51.323 17.044 2.677 1.00 4.32 170 SER A O 1
ATOM 1325 N N . LEU A 1 172 ? 52.277 18.749 3.795 1.00 4.52 171 LEU A N 1
ATOM 1326 C CA . LEU A 1 172 ? 51.022 19.492 3.935 1.00 5.00 171 LEU A CA 1
ATOM 1327 C C . LEU A 1 172 ? 50.437 19.837 2.565 1.00 5.22 171 LEU A C 1
ATOM 1328 O O . LEU A 1 172 ? 49.256 19.597 2.307 1.00 5.37 171 LEU A O 1
ATOM 1333 N N . ALA A 1 173 ? 51.279 20.375 1.684 1.00 5.57 172 ALA A N 1
ATOM 1334 C CA . ALA A 1 173 ? 50.850 20.785 0.345 1.00 6.28 172 ALA A CA 1
ATOM 1335 C C . ALA A 1 173 ? 50.357 19.614 -0.501 1.00 6.73 172 ALA A C 1
ATOM 1336 O O . ALA A 1 173 ? 49.378 19.743 -1.237 1.00 7.35 172 ALA A O 1
ATOM 1338 N N . ARG A 1 174 ? 51.034 18.475 -0.386 1.00 6.98 173 ARG A N 1
ATOM 1339 C CA . ARG A 1 174 ? 50.721 17.307 -1.205 1.00 7.46 173 ARG A CA 1
ATOM 1340 C C . ARG A 1 174 ? 49.512 16.524 -0.703 1.00 6.88 173 ARG A C 1
ATOM 1341 O O . ARG A 1 174 ? 48.714 16.035 -1.504 1.00 7.36 173 ARG A O 1
ATOM 1349 N N . ASN A 1 175 ? 49.376 16.412 0.616 1.00 5.99 174 ASN A N 1
ATOM 1350 C CA . ASN A 1 175 ? 48.434 15.463 1.212 1.00 5.44 174 ASN A CA 1
ATOM 1351 C C . ASN A 1 175 ? 47.107 16.028 1.693 1.00 5.04 174 ASN A C 1
ATOM 1352 O O . ASN A 1 175 ? 46.131 15.287 1.821 1.00 5.23 174 ASN A O 1
ATOM 1357 N N . LEU A 1 176 ? 47.071 17.326 1.969 1.00 4.51 175 LEU A N 1
ATOM 1358 C CA . LEU A 1 176 ? 45.873 17.944 2.518 1.00 4.21 175 LEU A CA 1
ATOM 1359 C C . LEU A 1 176 ? 45.047 18.612 1.439 1.00 4.25 175 LEU A C 1
ATOM 1360 O O . LEU A 1 176 ? 45.586 19.158 0.476 1.00 4.52 175 LEU A O 1
ATOM 1365 N N . ASP A 1 177 ? 43.732 18.568 1.611 1.00 4.28 176 ASP A N 1
ATOM 1366 C CA . ASP A 1 177 ? 42.829 19.295 0.732 1.00 4.45 176 ASP A CA 1
ATOM 1367 C C . ASP A 1 177 ? 42.974 20.801 0.937 1.00 4.26 176 ASP A C 1
ATOM 1368 O O . ASP A 1 177 ? 42.914 21.567 -0.024 1.00 4.42 176 ASP A O 1
ATOM 1373 N N . TRP A 1 178 ? 43.195 21.212 2.186 1.00 3.98 177 TRP A N 1
ATOM 1374 C CA . TRP A 1 178 ? 43.608 22.581 2.497 1.00 3.74 177 TRP A CA 1
ATOM 1375 C C . TRP A 1 178 ? 44.140 22.695 3.917 1.00 3.64 177 TRP A C 1
ATOM 1376 O O . TRP A 1 178 ? 44.024 21.756 4.709 1.00 3.67 177 TRP A O 1
ATOM 1387 N N . ILE A 1 179 ? 44.740 23.842 4.220 1.00 3.65 178 ILE A N 1
ATOM 1388 C CA . ILE A 1 179 ? 45.109 24.176 5.589 1.00 3.77 178 ILE A CA 1
ATOM 1389 C C . ILE A 1 179 ? 44.296 25.360 6.097 1.00 3.45 178 ILE A C 1
ATOM 1390 O O . ILE A 1 179 ? 44.056 26.334 5.371 1.00 3.50 178 ILE A O 1
ATOM 1395 N N . ASN A 1 180 ? 43.848 25.234 7.341 1.00 3.14 179 ASN A N 1
ATOM 1396 C CA . ASN A 1 180 ? 43.142 26.285 8.054 1.00 3.13 179 ASN A CA 1
ATOM 1397 C C . ASN A 1 180 ? 44.162 27.138 8.802 1.00 2.99 179 ASN A C 1
ATOM 1398 O O . ASN A 1 180 ? 44.729 26.705 9.809 1.00 2.95 179 ASN A O 1
ATOM 1403 N N . LEU A 1 181 ? 44.417 28.340 8.289 1.00 2.92 180 LEU A N 1
ATOM 1404 C CA . LEU A 1 181 ? 45.421 29.235 8.859 1.00 3.12 180 LEU A CA 1
ATOM 1405 C C . LEU A 1 181 ? 44.895 29.936 10.098 1.00 2.98 180 LEU A C 1
ATOM 1406 O O . LEU A 1 181 ? 43.921 30.687 10.032 1.00 2.88 180 LEU A O 1
ATOM 1411 N N . MET A 1 182 ? 45.556 29.708 11.227 1.00 2.92 181 MET A N 1
ATOM 1412 C CA . MET A 1 182 ? 45.131 30.320 12.479 1.00 3.19 181 MET A CA 1
ATOM 1413 C C . MET A 1 182 ? 45.679 31.739 12.591 1.00 2.93 181 MET A C 1
ATOM 1414 O O . MET A 1 182 ? 46.627 32.011 13.333 1.00 2.83 181 MET A O 1
ATOM 1419 N N . ALA A 1 183 ? 45.059 32.639 11.833 1.00 3.00 182 ALA A N 1
ATOM 1420 C CA . ALA A 1 183 ? 45.459 34.041 11.783 1.00 3.12 182 ALA A CA 1
ATOM 1421 C C . ALA A 1 183 ? 44.815 34.816 12.930 1.00 3.14 182 ALA A C 1
ATOM 1422 O O . ALA A 1 183 ? 44.026 35.743 12.728 1.00 3.48 182 ALA A O 1
ATOM 1424 N N . TYR A 1 184 ? 45.159 34.403 14.143 1.00 3.12 183 TYR A N 1
ATOM 1425 C CA . TYR A 1 184 ? 44.666 35.007 15.369 1.00 3.27 183 TYR A CA 1
ATOM 1426 C C . TYR A 1 184 ? 45.568 34.551 16.506 1.00 3.27 183 TYR A C 1
ATOM 1427 O O . TYR A 1 184 ? 46.487 33.758 16.288 1.00 3.28 183 TYR A O 1
ATOM 1436 N N . ASP A 1 185 ? 45.313 35.059 17.711 1.00 3.53 184 ASP A N 1
ATOM 1437 C CA . ASP A 1 185 ? 46.159 34.783 18.878 1.00 3.98 184 ASP A CA 1
ATOM 1438 C C . ASP A 1 185 ? 47.614 35.215 18.666 1.00 3.89 184 ASP A C 1
ATOM 1439 O O . ASP A 1 185 ? 48.531 34.595 19.216 1.00 4.32 184 ASP A O 1
ATOM 1444 N N . PHE A 1 186 ? 47.835 36.270 17.879 1.00 3.74 185 PHE A N 1
ATOM 1445 C CA . PHE A 1 186 ? 49.196 36.780 17.672 1.00 3.84 185 PHE A CA 1
ATOM 1446 C C . PHE A 1 186 ? 49.745 37.335 18.980 1.00 3.91 185 PHE A C 1
ATOM 1447 O O . PHE A 1 186 ? 50.933 37.195 19.287 1.00 4.36 185 PHE A O 1
ATOM 1455 N N . TYR A 1 187 ? 48.853 37.979 19.730 1.00 4.03 186 TYR A N 1
ATOM 1456 C CA . TYR A 1 187 ? 49.149 38.604 21.010 1.00 4.23 186 TYR A CA 1
ATOM 1457 C C . TYR A 1 187 ? 47.963 38.345 21.922 1.00 4.37 186 TYR A C 1
ATOM 1458 O O . TYR A 1 187 ? 46.841 38.156 21.451 1.00 4.72 186 TYR A O 1
ATOM 1467 N N . GLY A 1 188 ? 48.215 38.325 23.223 1.00 4.63 187 GLY A N 1
ATOM 1468 C CA . GLY A 1 188 ? 47.169 38.073 24.202 1.00 5.02 187 GLY A CA 1
ATOM 1469 C C . GLY A 1 188 ? 47.750 38.298 25.577 1.00 5.41 187 GLY A C 1
ATOM 1470 O O . GLY A 1 188 ? 48.937 38.050 25.786 1.00 5.21 187 GLY A O 1
ATOM 1471 N N . PRO A 1 189 ? 46.924 38.767 26.527 1.00 5.93 188 PRO A N 1
ATOM 1472 C CA . PRO A 1 189 ? 47.460 39.118 27.843 1.00 6.66 188 PRO A CA 1
ATOM 1473 C C . PRO A 1 189 ? 48.051 37.945 28.624 1.00 7.37 188 PRO A C 1
ATOM 1474 O O . PRO A 1 189 ? 48.813 38.165 29.567 1.00 7.80 188 PRO A O 1
ATOM 1478 N N . ASN A 1 190 ? 47.724 36.716 28.228 1.00 7.95 189 ASN A N 1
ATOM 1479 C CA . ASN A 1 190 ? 48.262 35.526 28.885 1.00 8.70 189 ASN A CA 1
ATOM 1480 C C . ASN A 1 190 ? 49.659 35.127 28.393 1.00 8.78 189 ASN A C 1
ATOM 1481 O O . ASN A 1 190 ? 50.307 34.267 28.997 1.00 9.23 189 ASN A O 1
ATOM 1486 N N . TRP A 1 191 ? 50.122 35.746 27.305 1.00 8.78 190 TRP A N 1
ATOM 1487 C CA . TRP A 1 191 ? 51.481 35.498 26.805 1.00 8.74 190 TRP A CA 1
ATOM 1488 C C . TRP A 1 191 ? 52.286 36.757 26.454 1.00 8.08 190 TRP A C 1
ATOM 1489 O O . TRP A 1 191 ? 53.517 36.730 26.499 1.00 8.55 190 TRP A O 1
ATOM 1500 N N . SER A 1 192 ? 51.597 37.847 26.114 1.00 7.01 191 SER A N 1
ATOM 1501 C CA . SER A 1 192 ? 52.236 39.152 25.919 1.00 6.09 191 SER A CA 1
ATOM 1502 C C . SER A 1 192 ? 51.509 40.218 26.754 1.00 5.44 191 SER A C 1
ATOM 1503 O O . SER A 1 192 ? 50.813 41.083 26.212 1.00 5.27 191 SER A O 1
ATOM 1506 N N . PRO A 1 193 ? 51.676 40.156 28.089 1.00 5.00 192 PRO A N 1
ATOM 1507 C CA . PRO A 1 193 ? 50.860 40.945 29.012 1.00 4.85 192 PRO A CA 1
ATOM 1508 C C . PRO A 1 193 ? 51.155 42.444 29.052 1.00 4.57 192 PRO A C 1
ATOM 1509 O O . PRO A 1 193 ? 50.301 43.217 29.487 1.00 4.49 192 PRO A O 1
ATOM 1513 N N . SER A 1 194 ? 52.338 42.853 28.602 1.00 4.48 193 SER A N 1
ATOM 1514 C CA . SER A 1 194 ? 52.838 44.194 28.928 1.00 4.34 193 SER A CA 1
ATOM 1515 C C . SER A 1 194 ? 52.529 45.297 27.920 1.00 4.35 193 SER A C 1
ATOM 1516 O O . SER A 1 194 ? 52.868 46.458 28.152 1.00 4.27 193 SER A O 1
ATOM 1519 N N . GLN A 1 195 ? 51.891 44.944 26.809 1.00 4.25 194 GLN A N 1
ATOM 1520 C CA . GLN A 1 195 ? 51.389 45.953 25.880 1.00 4.49 194 GLN A CA 1
ATOM 1521 C C . GLN A 1 195 ? 50.168 45.452 25.133 1.00 4.07 194 GLN A C 1
ATOM 1522 O O . GLN A 1 195 ? 49.996 44.246 24.926 1.00 4.14 194 GLN A O 1
ATOM 1528 N N . THR A 1 196 ? 49.316 46.391 24.743 1.00 3.71 195 THR A N 1
ATOM 1529 C CA . THR A 1 196 ? 48.155 46.073 23.930 1.00 3.39 195 THR A CA 1
ATOM 1530 C C . THR A 1 196 ? 48.595 45.767 22.503 1.00 3.27 195 THR A C 1
ATOM 1531 O O . THR A 1 196 ? 49.637 46.233 22.048 1.00 3.36 195 THR A O 1
ATOM 1535 N N . ASN A 1 197 ? 47.784 44.984 21.803 1.00 3.28 196 ASN A N 1
ATOM 1536 C CA . ASN A 1 197 ? 48.025 44.651 20.406 1.00 3.34 196 ASN A CA 1
ATOM 1537 C C . ASN A 1 197 ? 46.766 44.055 19.812 1.00 3.22 196 ASN A C 1
ATOM 1538 O O . ASN A 1 197 ? 45.933 43.493 20.528 1.00 3.32 196 ASN A O 1
ATOM 1543 N N . SER A 1 198 ? 46.634 44.186 18.498 1.00 3.29 197 SER A N 1
ATOM 1544 C CA . SER A 1 198 ? 45.612 43.473 17.753 1.00 3.26 197 SER A CA 1
ATOM 1545 C C . SER A 1 198 ? 46.013 42.006 17.641 1.00 3.15 197 SER A C 1
ATOM 1546 O O . SER A 1 198 ? 47.088 41.690 17.124 1.00 3.53 197 SER A O 1
ATOM 1549 N N . HIS A 1 199 ? 45.152 41.111 18.118 1.00 2.83 198 HIS A N 1
ATOM 1550 C CA . HIS A 1 199 ? 45.495 39.691 18.130 1.00 2.76 198 HIS A CA 1
ATOM 1551 C C . HIS A 1 199 ? 45.364 39.005 16.770 1.00 2.75 198 HIS A C 1
ATOM 1552 O O . HIS A 1 199 ? 45.841 37.886 16.601 1.00 2.94 198 HIS A O 1
ATOM 1559 N N . ALA A 1 200 ? 44.752 39.684 15.803 1.00 2.71 199 ALA A N 1
ATOM 1560 C CA . ALA A 1 200 ? 44.485 39.065 14.504 1.00 2.66 199 ALA A CA 1
ATOM 1561 C C . ALA A 1 200 ? 44.727 39.978 13.301 1.00 2.69 199 ALA A C 1
ATOM 1562 O O . ALA A 1 200 ? 44.289 39.664 12.193 1.00 2.72 199 ALA A O 1
ATOM 1564 N N . GLN A 1 201 ? 45.439 41.086 13.515 1.00 2.67 200 GLN A N 1
ATOM 1565 C CA . GLN A 1 201 ? 45.681 42.094 12.471 1.00 2.91 200 GLN A CA 1
ATOM 1566 C C . GLN A 1 201 ? 46.031 41.480 11.113 1.00 2.79 200 GLN A C 1
ATOM 1567 O O . GLN A 1 201 ? 46.868 40.579 11.021 1.00 2.89 200 GLN A O 1
ATOM 1573 N N . LEU A 1 202 ? 45.371 41.966 10.065 1.00 2.95 201 LEU A N 1
ATOM 1574 C CA . LEU A 1 202 ? 45.639 41.504 8.705 1.00 3.28 201 LEU A CA 1
ATOM 1575 C C . LEU A 1 202 ? 46.982 42.014 8.186 1.00 3.52 201 LEU A C 1
ATOM 1576 O O . LEU A 1 202 ? 47.668 41.314 7.438 1.00 3.51 201 LEU A O 1
ATOM 1581 N N . PHE A 1 203 ? 47.345 43.231 8.588 1.00 3.76 202 PHE A N 1
ATOM 1582 C CA . PHE A 1 203 ? 48.620 43.846 8.215 1.00 4.32 202 PHE A CA 1
ATOM 1583 C C . PHE A 1 203 ? 49.375 44.298 9.458 1.00 4.60 202 PHE A C 1
ATOM 1584 O O . PHE A 1 203 ? 48.768 44.594 10.489 1.00 4.65 202 PHE A O 1
ATOM 1592 N N . ASP A 1 204 ? 50.700 44.350 9.350 1.00 5.00 203 ASP A N 1
ATOM 1593 C CA . ASP A 1 204 ? 51.554 44.813 10.440 1.00 5.60 203 ASP A CA 1
ATOM 1594 C C . ASP A 1 204 ? 52.845 45.429 9.894 1.00 6.24 203 ASP A C 1
ATOM 1595 O O . ASP A 1 204 ? 53.843 44.727 9.727 1.00 6.24 203 ASP A O 1
ATOM 1600 N N . PRO A 1 205 ? 52.830 46.748 9.618 1.00 7.06 204 PRO A N 1
ATOM 1601 C CA . PRO A 1 205 ? 54.037 47.428 9.135 1.00 7.67 204 PRO A CA 1
ATOM 1602 C C . PRO A 1 205 ? 55.169 47.494 10.167 1.00 8.09 204 PRO A C 1
ATOM 1603 O O . PRO A 1 205 ? 56.310 47.788 9.804 1.00 8.68 204 PRO A O 1
ATOM 1607 N N . VAL A 1 206 ? 54.860 47.220 11.432 1.00 8.24 205 VAL A N 1
ATOM 1608 C CA . VAL A 1 206 ? 55.850 47.312 12.506 1.00 8.45 205 VAL A CA 1
ATOM 1609 C C . VAL A 1 206 ? 56.714 46.049 12.612 1.00 8.35 205 VAL A C 1
ATOM 1610 O O . VAL A 1 206 ? 57.940 46.123 12.485 1.00 8.74 205 VAL A O 1
ATOM 1614 N N . ASN A 1 207 ? 56.077 44.899 12.827 1.00 8.23 206 ASN A N 1
ATOM 1615 C CA . ASN A 1 207 ? 56.801 43.648 13.070 1.00 8.10 206 ASN A CA 1
ATOM 1616 C C . ASN A 1 207 ? 56.501 42.523 12.075 1.00 7.75 206 ASN A C 1
ATOM 1617 O O . ASN A 1 207 ? 57.056 41.427 12.195 1.00 7.70 206 ASN A O 1
ATOM 1622 N N . HIS A 1 208 ? 55.634 42.796 11.101 1.00 7.36 207 HIS A N 1
ATOM 1623 C CA . HIS A 1 208 ? 55.186 41.787 10.129 1.00 7.15 207 HIS A CA 1
ATOM 1624 C C . HIS A 1 208 ? 54.629 40.516 10.783 1.00 6.44 207 HIS A C 1
ATOM 1625 O O . HIS A 1 208 ? 54.851 39.400 10.306 1.00 6.45 207 HIS A O 1
ATOM 1632 N N . VAL A 1 209 ? 53.912 40.710 11.886 1.00 5.64 208 VAL A N 1
ATOM 1633 C CA . VAL A 1 209 ? 53.157 39.648 12.535 1.00 5.24 208 VAL A CA 1
ATOM 1634 C C . VAL A 1 209 ? 51.700 39.913 12.175 1.00 4.63 208 VAL A C 1
ATOM 1635 O O . VAL A 1 209 ? 51.031 40.740 12.802 1.00 4.44 208 VAL A O 1
ATOM 1639 N N . SER A 1 210 ? 51.221 39.234 11.137 1.00 4.26 209 SER A N 1
ATOM 1640 C CA . SER A 1 210 ? 49.902 39.523 10.590 1.00 3.82 209 SER A CA 1
ATOM 1641 C C . SER A 1 210 ? 49.383 38.373 9.743 1.00 3.65 209 SER A C 1
ATOM 1642 O O . SER A 1 210 ? 50.150 37.498 9.342 1.00 3.47 209 SER A O 1
ATOM 1645 N N . GLY A 1 211 ? 48.084 38.396 9.455 1.00 3.59 210 GLY A N 1
ATOM 1646 C CA . GLY A 1 211 ? 47.462 37.401 8.587 1.00 3.67 210 GLY A CA 1
ATOM 1647 C C . GLY A 1 211 ? 48.039 37.401 7.182 1.00 3.65 210 GLY A C 1
ATOM 1648 O O . GLY A 1 211 ? 48.303 36.338 6.618 1.00 3.61 210 GLY A O 1
ATOM 1649 N N . SER A 1 212 ? 48.242 38.590 6.616 1.00 3.61 211 SER A N 1
ATOM 1650 C CA . SER A 1 212 ? 48.807 38.703 5.269 1.00 3.92 211 SER A CA 1
ATOM 1651 C C . SER A 1 212 ? 50.248 38.198 5.211 1.00 3.91 211 SER A C 1
ATOM 1652 O O . SER A 1 212 ? 50.629 37.525 4.255 1.00 4.04 211 SER A O 1
ATOM 1655 N N . ASP A 1 213 ? 51.038 38.517 6.234 1.00 3.99 212 ASP A N 1
ATOM 1656 C CA . ASP A 1 213 ? 52.412 38.023 6.320 1.00 4.21 212 ASP A CA 1
ATOM 1657 C C . ASP A 1 213 ? 52.451 36.507 6.513 1.00 3.89 212 ASP A C 1
ATOM 1658 O O . ASP A 1 213 ? 53.350 35.835 6.005 1.00 4.10 212 ASP A O 1
ATOM 1663 N N . GLY A 1 214 ? 51.471 35.979 7.244 1.00 3.55 213 GLY A N 1
ATOM 1664 C CA . GLY A 1 214 ? 51.315 34.538 7.410 1.00 3.46 213 GLY A CA 1
ATOM 1665 C C . GLY A 1 214 ? 51.016 33.849 6.093 1.00 3.38 213 GLY A C 1
ATOM 1666 O O . GLY A 1 214 ? 51.689 32.884 5.721 1.00 3.42 213 GLY A O 1
ATOM 1667 N N . ILE A 1 215 ? 50.012 34.358 5.382 1.00 3.45 214 ILE A N 1
ATOM 1668 C CA . ILE A 1 215 ? 49.677 33.868 4.044 1.00 3.55 214 ILE A CA 1
ATOM 1669 C C . ILE A 1 215 ? 50.921 33.864 3.155 1.00 3.37 214 ILE A C 1
ATOM 1670 O O . ILE A 1 215 ? 51.230 32.856 2.512 1.00 3.44 214 ILE A O 1
ATOM 1675 N N . ASN A 1 216 ? 51.644 34.983 3.145 1.00 3.32 215 ASN A N 1
ATOM 1676 C CA . ASN A 1 216 ? 52.840 35.115 2.319 1.00 3.47 215 ASN A CA 1
ATOM 1677 C C . ASN A 1 216 ? 53.927 34.103 2.665 1.00 3.46 215 ASN A C 1
ATOM 1678 O O . ASN A 1 216 ? 54.575 33.560 1.771 1.00 3.45 215 ASN A O 1
ATOM 1683 N N . ALA A 1 217 ? 54.120 33.848 3.957 1.00 3.38 216 ALA A N 1
ATOM 1684 C CA . ALA A 1 217 ? 55.103 32.863 4.401 1.00 3.38 216 ALA A CA 1
ATOM 1685 C C . ALA A 1 217 ? 54.728 31.447 3.963 1.00 3.39 216 ALA A C 1
ATOM 1686 O O . ALA A 1 217 ? 55.592 30.677 3.544 1.00 3.32 216 ALA A O 1
ATOM 1688 N N . TRP A 1 218 ? 53.442 31.110 4.049 1.00 3.32 217 TRP A N 1
ATOM 1689 C CA . TRP A 1 218 ? 52.960 29.813 3.581 1.00 3.45 217 TRP A CA 1
ATOM 1690 C C . TRP A 1 218 ? 53.124 29.646 2.066 1.00 3.57 217 TRP A C 1
ATOM 1691 O O . TRP A 1 218 ? 53.521 28.578 1.591 1.00 3.56 217 TRP A O 1
ATOM 1702 N N . ILE A 1 219 ? 52.836 30.714 1.322 1.00 3.79 218 ILE A N 1
ATOM 1703 C CA . ILE A 1 219 ? 53.051 30.746 -0.126 1.00 4.42 218 ILE A CA 1
ATOM 1704 C C . ILE A 1 219 ? 54.532 30.566 -0.463 1.00 4.11 218 ILE A C 1
ATOM 1705 O O . ILE A 1 219 ? 54.890 29.751 -1.319 1.00 3.97 218 ILE A O 1
ATOM 1710 N N . GLN A 1 220 ? 55.391 31.310 0.230 1.00 4.20 219 GLN A N 1
ATOM 1711 C CA . GLN A 1 220 ? 56.831 31.220 0.001 1.00 4.47 219 GLN A CA 1
ATOM 1712 C C . GLN A 1 220 ? 57.382 29.834 0.319 1.00 4.37 219 GLN A C 1
ATOM 1713 O O . GLN A 1 220 ? 58.367 29.406 -0.286 1.00 4.58 219 GLN A O 1
ATOM 1719 N N . ALA A 1 221 ? 56.728 29.139 1.250 1.00 4.33 220 ALA A N 1
ATOM 1720 C CA . ALA A 1 221 ? 57.100 27.777 1.636 1.00 4.57 220 ALA A CA 1
ATOM 1721 C C . ALA A 1 221 ? 56.638 26.719 0.627 1.00 4.80 220 ALA A C 1
ATOM 1722 O O . ALA A 1 221 ? 56.967 25.540 0.769 1.00 5.52 220 ALA A O 1
ATOM 1724 N N . GLY A 1 222 ? 55.867 27.137 -0.375 1.00 4.67 221 GLY A N 1
ATOM 1725 C CA . GLY A 1 222 ? 55.469 26.248 -1.465 1.00 4.89 221 GLY A CA 1
ATOM 1726 C C . GLY A 1 222 ? 54.062 25.684 -1.399 1.00 4.95 221 GLY A C 1
ATOM 1727 O O . GLY A 1 222 ? 53.695 24.844 -2.222 1.00 4.98 221 GLY A O 1
ATOM 1728 N N . VAL A 1 223 ? 53.270 26.130 -0.427 1.00 4.97 222 VAL A N 1
ATOM 1729 C CA . VAL A 1 223 ? 51.875 25.700 -0.338 1.00 5.39 222 VAL A CA 1
ATOM 1730 C C . VAL A 1 223 ? 51.044 26.575 -1.278 1.00 5.44 222 VAL A C 1
ATOM 1731 O O . VAL A 1 223 ? 51.121 27.803 -1.200 1.00 5.46 222 VAL A O 1
ATOM 1735 N N . PRO A 1 224 ? 50.263 25.950 -2.185 1.00 5.73 223 PRO A N 1
ATOM 1736 C CA . PRO A 1 224 ? 49.507 26.747 -3.153 1.00 5.96 223 PRO A CA 1
ATOM 1737 C C . PRO A 1 224 ? 48.410 27.595 -2.515 1.00 6.00 223 PRO A C 1
ATOM 1738 O O . PRO A 1 224 ? 47.812 27.196 -1.511 1.00 5.64 223 PRO A O 1
ATOM 1742 N N . THR A 1 225 ? 48.154 28.752 -3.118 1.00 6.31 224 THR A N 1
ATOM 1743 C CA . THR A 1 225 ? 47.143 29.694 -2.642 1.00 6.97 224 THR A CA 1
ATOM 1744 C C . THR A 1 225 ? 45.762 29.043 -2.506 1.00 6.73 224 THR A C 1
ATOM 1745 O O . THR A 1 225 ? 45.026 29.336 -1.562 1.00 6.69 224 THR A O 1
ATOM 1749 N N . LYS A 1 226 ? 45.431 28.143 -3.432 1.00 6.71 225 LYS A N 1
ATOM 1750 C CA . LYS A 1 226 ? 44.133 27.460 -3.432 1.00 6.81 225 LYS A CA 1
ATOM 1751 C C . LYS A 1 226 ? 44.002 26.377 -2.357 1.00 6.23 225 LYS A C 1
ATOM 1752 O O . LYS A 1 226 ? 42.967 25.716 -2.266 1.00 6.53 225 LYS A O 1
ATOM 1758 N N . LYS A 1 227 ? 45.048 26.196 -1.554 1.00 5.59 226 LYS A N 1
ATOM 1759 C CA . LYS A 1 227 ? 44.977 25.308 -0.394 1.00 4.91 226 LYS A CA 1
ATOM 1760 C C . LYS A 1 227 ? 45.029 26.075 0.928 1.00 4.48 226 LYS A C 1
ATOM 1761 O O . LYS A 1 227 ? 45.244 25.482 1.986 1.00 4.55 226 LYS A O 1
ATOM 1767 N N . LEU A 1 228 ? 44.817 27.388 0.858 1.00 4.04 227 LEU A N 1
ATOM 1768 C CA . LEU A 1 228 ? 44.824 28.240 2.046 1.00 3.78 227 LEU A CA 1
ATOM 1769 C C . LEU A 1 228 ? 43.435 28.763 2.381 1.00 3.39 227 LEU A C 1
ATOM 1770 O O . LEU A 1 228 ? 42.740 29.314 1.521 1.00 3.38 227 LEU A O 1
ATOM 1775 N N . VAL A 1 229 ? 43.047 28.587 3.641 1.00 3.13 228 VAL A N 1
ATOM 1776 C CA . VAL A 1 229 ? 41.782 29.090 4.165 1.00 3.07 228 VAL A CA 1
ATOM 1777 C C . VAL A 1 229 ? 42.099 29.956 5.387 1.00 2.93 228 VAL A C 1
ATOM 1778 O O . VAL A 1 229 ? 42.684 29.472 6.360 1.00 2.95 228 VAL A O 1
ATOM 1782 N N . LEU A 1 230 ? 41.741 31.236 5.324 1.00 3.11 229 LEU A N 1
ATOM 1783 C CA . LEU A 1 230 ? 42.110 32.180 6.380 1.00 3.29 229 LEU A CA 1
ATOM 1784 C C . LEU A 1 230 ? 41.160 32.152 7.572 1.00 3.09 229 LEU A C 1
ATOM 1785 O O . LEU A 1 230 ? 39.956 32.364 7.425 1.00 3.06 229 LEU A O 1
ATOM 1790 N N . GLY A 1 231 ? 41.720 31.916 8.754 1.00 2.82 230 GLY A N 1
ATOM 1791 C CA . GLY A 1 231 ? 40.953 31.989 9.991 1.00 2.79 230 GLY A CA 1
ATOM 1792 C C . GLY A 1 231 ? 40.614 33.406 10.393 1.00 2.66 230 GLY A C 1
ATOM 1793 O O . GLY A 1 231 ? 41.419 34.323 10.217 1.00 3.05 230 GLY A O 1
ATOM 1794 N N . ILE A 1 232 ? 39.408 33.569 10.931 1.00 2.71 231 ILE A N 1
ATOM 1795 C CA . ILE A 1 232 ? 38.901 34.846 11.420 1.00 2.97 231 ILE A CA 1
ATOM 1796 C C . ILE A 1 232 ? 38.327 34.600 12.817 1.00 2.78 231 ILE A C 1
ATOM 1797 O O . ILE A 1 232 ? 37.527 33.679 13.003 1.00 2.57 231 ILE A O 1
ATOM 1802 N N . PRO A 1 233 ? 38.742 35.410 13.809 1.00 2.71 232 PRO A N 1
ATOM 1803 C CA . PRO A 1 233 ? 38.270 35.185 15.173 1.00 2.74 232 PRO A CA 1
ATOM 1804 C C . PRO A 1 233 ? 36.935 35.864 15.486 1.00 2.77 232 PRO A C 1
ATOM 1805 O O . PRO A 1 233 ? 36.743 37.043 15.163 1.00 3.18 232 PRO A O 1
ATOM 1809 N N . PHE A 1 234 ? 36.030 35.121 16.120 1.00 2.68 233 PHE A N 1
ATOM 1810 C CA . PHE A 1 234 ? 34.803 35.696 16.673 1.00 2.66 233 PHE A CA 1
ATOM 1811 C C . PHE A 1 234 ? 34.961 35.889 18.187 1.00 2.68 233 PHE A C 1
ATOM 1812 O O . PHE A 1 234 ? 34.060 35.577 18.973 1.00 2.75 233 PHE A O 1
ATOM 1820 N N . TYR A 1 235 ? 36.126 36.395 18.583 1.00 2.81 234 TYR A N 1
ATOM 1821 C CA . TYR A 1 235 ? 36.472 36.606 19.981 1.00 3.03 234 TYR A CA 1
ATOM 1822 C C . TYR A 1 235 ? 37.676 37.541 20.013 1.00 2.94 234 TYR A C 1
ATOM 1823 O O . TYR A 1 235 ? 38.326 37.784 18.985 1.00 3.05 234 TYR A O 1
ATOM 1832 N N . GLY A 1 236 ? 37.985 38.036 21.206 1.00 3.04 235 GLY A N 1
ATOM 1833 C CA . GLY A 1 236 ? 39.152 38.870 21.414 1.00 3.36 235 GLY A CA 1
ATOM 1834 C C . GLY A 1 236 ? 39.698 38.748 22.818 1.00 3.27 235 GLY A C 1
ATOM 1835 O O . GLY A 1 236 ? 39.330 37.833 23.560 1.00 3.35 235 GLY A O 1
ATOM 1836 N N . TYR A 1 237 ? 40.578 39.682 23.172 1.00 3.25 236 TYR A N 1
ATOM 1837 C CA . TYR A 1 237 ? 41.265 39.671 24.459 1.00 3.33 236 TYR A CA 1
ATOM 1838 C C . TYR A 1 237 ? 41.251 41.039 25.108 1.00 3.23 236 TYR A C 1
ATOM 1839 O O . TYR A 1 237 ? 41.425 42.057 24.433 1.00 3.11 236 TYR A O 1
ATOM 1848 N N . ALA A 1 238 ? 41.079 41.038 26.428 1.00 3.21 237 ALA A N 1
ATOM 1849 C CA . ALA A 1 238 ? 41.065 42.258 27.226 1.00 3.31 237 ALA A CA 1
ATOM 1850 C C . ALA A 1 238 ? 42.331 42.402 28.068 1.00 3.27 237 ALA A C 1
ATOM 1851 O O . ALA A 1 238 ? 42.663 41.523 28.871 1.00 3.46 237 ALA A O 1
ATOM 1853 N N . TRP A 1 239 ? 43.033 43.514 27.856 1.00 3.33 238 TRP A N 1
ATOM 1854 C CA . TRP A 1 239 ? 44.186 43.912 28.661 1.00 3.54 238 TRP A CA 1
ATOM 1855 C C . TRP A 1 239 ? 43.793 45.000 29.656 1.00 3.80 238 TRP A C 1
ATOM 1856 O O . TRP A 1 239 ? 42.864 45.780 29.416 1.00 3.97 238 TRP A O 1
ATOM 1867 N N . ARG A 1 240 ? 44.538 45.061 30.756 1.00 4.26 239 ARG A N 1
ATOM 1868 C CA . ARG A 1 240 ? 44.486 46.181 31.686 1.00 4.96 239 ARG A CA 1
ATOM 1869 C C . ARG A 1 240 ? 45.559 47.196 31.295 1.00 4.72 239 ARG A C 1
ATOM 1870 O O . ARG A 1 240 ? 46.745 46.867 31.264 1.00 4.93 239 ARG A O 1
ATOM 1878 N N . LEU A 1 241 ? 45.138 48.420 30.992 1.00 4.45 240 LEU A N 1
ATOM 1879 C CA . LEU A 1 241 ? 46.062 49.503 30.661 1.00 4.66 240 LEU A CA 1
ATOM 1880 C C . LEU A 1 241 ? 46.775 50.009 31.904 1.00 4.76 240 LEU A C 1
ATOM 1881 O O . LEU A 1 241 ? 46.169 50.120 32.967 1.00 4.85 240 LEU A O 1
ATOM 1886 N N . VAL A 1 242 ? 48.059 50.326 31.761 1.00 4.78 241 VAL A N 1
ATOM 1887 C CA . VAL A 1 242 ? 48.816 50.971 32.833 1.00 5.15 241 VAL A CA 1
ATOM 1888 C C . VAL A 1 242 ? 48.322 52.410 33.022 1.00 5.11 241 VAL A C 1
ATOM 1889 O O . VAL A 1 242 ? 48.168 52.886 34.150 1.00 5.45 241 VAL A O 1
ATOM 1893 N N . ASN A 1 243 ? 48.062 53.084 31.906 1.00 5.07 242 ASN A N 1
ATOM 1894 C CA . ASN A 1 243 ? 47.596 54.460 31.907 1.00 5.22 242 ASN A CA 1
ATOM 1895 C C . ASN A 1 243 ? 46.396 54.570 30.978 1.00 5.13 242 ASN A C 1
ATOM 1896 O O . ASN A 1 243 ? 46.523 54.359 29.770 1.00 5.05 242 ASN A O 1
ATOM 1901 N N . ALA A 1 244 ? 45.234 54.897 31.540 1.00 5.16 243 ALA A N 1
ATOM 1902 C CA . ALA A 1 244 ? 43.992 54.983 30.767 1.00 5.32 243 ALA A CA 1
ATOM 1903 C C . ALA A 1 244 ? 44.060 55.999 29.623 1.00 5.29 243 ALA A C 1
ATOM 1904 O O . ALA A 1 244 ? 43.319 55.890 28.644 1.00 5.29 243 ALA A O 1
ATOM 1906 N N . ASN A 1 245 ? 44.955 56.977 29.748 1.00 5.19 244 ASN A N 1
ATOM 19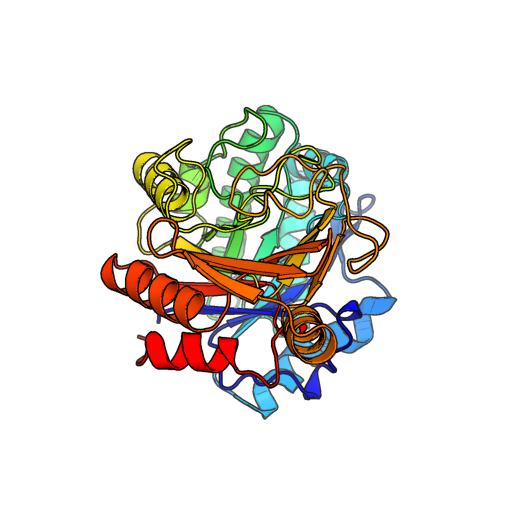07 C CA . ASN A 1 245 ? 45.157 57.993 28.713 1.00 5.34 244 ASN A CA 1
ATOM 1908 C C . ASN A 1 245 ? 45.911 57.482 27.488 1.00 5.35 244 ASN A C 1
ATOM 1909 O O . ASN A 1 245 ? 45.877 58.109 26.429 1.00 5.73 244 ASN A O 1
ATOM 1914 N N . ILE A 1 246 ? 46.617 56.365 27.650 1.00 5.22 245 ILE A N 1
ATOM 1915 C CA . ILE A 1 246 ? 47.420 55.785 26.578 1.00 5.23 245 ILE A CA 1
ATOM 1916 C C . ILE A 1 246 ? 46.761 54.472 26.177 1.00 4.95 245 ILE A C 1
ATOM 1917 O O . ILE A 1 246 ? 46.863 53.469 26.886 1.00 4.79 245 ILE A O 1
ATOM 1922 N N . HIS A 1 247 ? 46.080 54.498 25.034 1.00 4.78 246 HIS A N 1
ATOM 1923 C CA . HIS A 1 247 ? 45.121 53.453 24.687 1.00 4.80 246 HIS A CA 1
ATOM 1924 C C . HIS A 1 247 ? 45.111 53.081 23.204 1.00 4.74 246 HIS A C 1
ATOM 1925 O O . HIS A 1 247 ? 44.097 52.602 22.689 1.00 4.74 246 HIS A O 1
ATOM 1932 N N . GLY A 1 248 ? 46.226 53.306 22.517 1.00 4.57 247 GLY A N 1
ATOM 1933 C CA . GLY A 1 248 ? 46.364 52.839 21.141 1.00 4.62 247 GLY A CA 1
ATOM 1934 C C . GLY A 1 248 ? 46.937 51.434 21.109 1.00 4.39 247 GLY A C 1
ATOM 1935 O O . GLY A 1 248 ? 46.927 50.722 22.119 1.00 4.39 247 GLY A O 1
ATOM 1936 N N . LEU A 1 249 ? 47.433 51.031 19.942 1.00 4.49 248 LEU A N 1
ATOM 1937 C CA . LEU A 1 249 ? 48.209 49.802 19.824 1.00 4.52 248 LEU A CA 1
ATOM 1938 C C . LEU A 1 249 ? 49.528 49.976 20.564 1.00 4.47 248 LEU A C 1
ATOM 1939 O O . LEU A 1 249 ? 50.059 51.087 20.639 1.00 4.84 248 LEU A O 1
ATOM 1944 N N . ARG A 1 250 ? 50.046 48.879 21.112 1.00 4.45 249 ARG A N 1
ATOM 1945 C CA . ARG A 1 250 ? 51.328 48.877 21.828 1.00 4.67 249 ARG A CA 1
ATOM 1946 C C . ARG A 1 250 ? 51.337 49.803 23.054 1.00 4.66 249 ARG A C 1
ATOM 1947 O O . ARG A 1 250 ? 52.390 50.301 23.462 1.00 5.30 249 ARG A O 1
ATOM 1955 N N . ALA A 1 251 ? 50.161 50.023 23.639 1.00 4.62 250 ALA A N 1
ATOM 1956 C CA . ALA A 1 251 ? 50.045 50.802 24.869 1.00 4.59 250 ALA A CA 1
ATOM 1957 C C . ALA A 1 251 ? 50.508 49.952 26.047 1.00 4.59 250 ALA A C 1
ATOM 1958 O O . ALA A 1 251 ? 50.168 48.773 26.120 1.00 4.41 250 ALA A O 1
ATOM 1960 N N . PRO A 1 252 ? 51.292 50.540 26.973 1.00 4.61 251 PRO A N 1
ATOM 1961 C CA . PRO A 1 252 ? 51.733 49.773 28.138 1.00 4.51 251 PRO A CA 1
ATOM 1962 C C . PRO A 1 252 ? 50.564 49.167 28.912 1.00 4.23 251 PRO A C 1
ATOM 1963 O O . PRO A 1 252 ? 49.552 49.834 29.154 1.00 4.33 251 PRO A O 1
ATOM 1967 N N . ALA A 1 253 ? 50.716 47.897 29.273 1.00 4.09 252 ALA A N 1
ATOM 1968 C CA . ALA A 1 253 ? 49.653 47.130 29.907 1.00 4.14 252 ALA A CA 1
ATOM 1969 C C . ALA A 1 253 ? 50.173 46.310 31.085 1.00 4.34 252 ALA A C 1
ATOM 1970 O O . ALA A 1 253 ? 51.387 46.159 31.271 1.00 4.10 252 ALA A O 1
ATOM 1972 N N . ALA A 1 254 ? 49.240 45.788 31.876 1.00 4.83 253 ALA A N 1
ATOM 1973 C CA . ALA A 1 254 ? 49.559 45.022 33.075 1.00 5.45 253 ALA A CA 1
ATOM 1974 C C . ALA A 1 254 ? 48.855 43.664 33.072 1.00 5.57 253 ALA A C 1
ATOM 1975 O O . ALA A 1 254 ? 48.328 43.217 34.095 1.00 6.09 253 ALA A O 1
ATOM 1977 N N . GLY A 1 255 ? 48.851 43.009 31.916 1.00 5.60 254 GLY A N 1
ATOM 1978 C CA . GLY A 1 255 ? 48.221 41.702 31.780 1.00 5.76 254 GLY A CA 1
ATOM 1979 C C . GLY A 1 255 ? 46.723 41.771 31.573 1.00 5.84 254 GLY A C 1
ATOM 1980 O O . GLY A 1 255 ? 46.189 42.787 31.121 1.00 5.67 254 GLY A O 1
ATOM 1981 N N . LYS A 1 256 ? 46.047 40.679 31.919 1.00 6.32 255 LYS A N 1
ATOM 1982 C CA . LYS A 1 256 ? 44.623 40.509 31.634 1.00 6.94 255 LYS A CA 1
ATOM 1983 C C . LYS A 1 256 ? 43.718 41.423 32.454 1.00 7.02 255 LYS A C 1
ATOM 1984 O O . LYS A 1 256 ? 43.958 41.663 33.641 1.00 7.19 255 LYS A O 1
ATOM 1990 N N . SER A 1 257 ? 42.684 41.938 31.797 1.00 7.10 256 SER A N 1
ATOM 1991 C CA . SER A 1 257 ? 41.643 42.705 32.464 1.00 7.56 256 SER A CA 1
ATOM 1992 C C . SER A 1 257 ? 40.585 41.763 33.020 1.00 7.99 256 SER A C 1
ATOM 1993 O O . SER A 1 257 ? 40.275 40.736 32.407 1.00 8.10 256 SER A O 1
ATOM 1996 N N . ASN A 1 258 ? 40.020 42.126 34.170 1.00 8.68 257 ASN A N 1
ATOM 1997 C CA . ASN A 1 258 ? 38.972 41.323 34.803 1.00 9.43 257 ASN A CA 1
ATOM 1998 C C . ASN A 1 258 ? 37.633 41.319 34.055 1.00 9.47 257 ASN A C 1
ATOM 1999 O O . ASN A 1 258 ? 36.724 40.571 34.419 1.00 9.78 257 ASN A O 1
ATOM 2004 N N . VAL A 1 259 ? 37.515 42.145 33.016 1.00 9.30 258 VAL A N 1
ATOM 2005 C CA . VAL A 1 259 ? 36.321 42.125 32.163 1.00 9.32 258 VAL A CA 1
ATOM 2006 C C . VAL A 1 259 ? 36.335 40.905 31.230 1.00 9.11 258 VAL A C 1
ATOM 2007 O O . VAL A 1 259 ? 35.290 40.489 30.724 1.00 9.22 258 VAL A O 1
ATOM 2011 N N . GLY A 1 260 ? 37.525 40.343 31.016 1.00 9.02 259 GLY A N 1
ATOM 2012 C CA . GLY A 1 260 ? 37.693 39.130 30.221 1.00 9.08 259 GLY A CA 1
ATOM 2013 C C . GLY A 1 260 ? 37.755 37.885 31.083 1.00 9.31 259 GLY A C 1
ATOM 2014 O O . GLY A 1 260 ? 37.677 37.970 32.312 1.00 9.29 259 GLY A O 1
ATOM 2015 N N . ALA A 1 261 ? 37.903 36.729 30.437 1.00 9.53 260 ALA A N 1
ATOM 2016 C CA . ALA A 1 261 ? 37.956 35.440 31.130 1.00 10.13 260 ALA A CA 1
ATOM 2017 C C . ALA A 1 261 ? 39.074 35.402 32.167 1.00 10.57 260 ALA A C 1
ATOM 2018 O O . ALA A 1 261 ? 40.139 35.990 31.967 1.00 10.41 260 ALA A O 1
ATOM 2020 N N . VAL A 1 262 ? 38.820 34.705 33.272 1.00 11.34 261 VAL A N 1
ATOM 2021 C CA . VAL A 1 262 ? 39.776 34.619 34.379 1.00 12.13 261 VAL A CA 1
ATOM 2022 C C . VAL A 1 262 ? 41.129 34.032 33.966 1.00 12.28 261 VAL A C 1
ATOM 2023 O O . VAL A 1 262 ? 42.170 34.492 34.433 1.00 12.65 261 VAL A O 1
ATOM 2027 N N . ASP A 1 263 ? 41.110 33.041 33.078 1.00 12.31 262 ASP A N 1
ATOM 2028 C CA . ASP A 1 263 ? 42.335 32.341 32.689 1.00 12.34 262 ASP A CA 1
ATOM 2029 C C . ASP A 1 263 ? 43.208 33.088 31.672 1.00 11.82 262 ASP A C 1
ATOM 2030 O O . ASP A 1 263 ? 44.429 33.144 31.836 1.00 12.08 262 ASP A O 1
ATOM 2035 N N . ASP A 1 264 ? 42.592 33.666 30.640 1.00 11.00 263 ASP A N 1
ATOM 2036 C CA . ASP A 1 264 ? 43.361 34.260 29.538 1.00 10.14 263 ASP A CA 1
ATOM 2037 C C . ASP A 1 264 ? 42.890 35.641 29.050 1.00 9.22 263 ASP A C 1
ATOM 2038 O O . ASP A 1 264 ? 43.435 36.174 28.081 1.00 9.03 263 ASP A O 1
ATOM 2043 N N . GLY A 1 265 ? 41.884 36.208 29.712 1.00 8.22 264 GLY A N 1
ATOM 2044 C CA . GLY A 1 265 ? 41.345 37.515 29.326 1.00 6.95 264 GLY A CA 1
ATOM 2045 C C . GLY A 1 265 ? 40.493 37.512 28.065 1.00 6.11 264 GLY A C 1
ATOM 2046 O O . GLY A 1 265 ? 40.120 38.576 27.563 1.00 5.58 264 GLY A O 1
ATOM 2047 N N . SER A 1 266 ? 40.177 36.323 27.557 1.00 5.57 265 SER A N 1
ATOM 2048 C CA . SER A 1 266 ? 39.393 36.196 26.333 1.00 5.44 265 SER A CA 1
ATOM 2049 C C . SER A 1 266 ? 37.929 36.569 26.544 1.00 4.89 265 SER A C 1
ATOM 2050 O O . SER A 1 266 ? 37.392 36.454 27.649 1.00 4.74 265 SER A O 1
ATOM 2053 N N . MET A 1 267 ? 37.299 37.025 25.465 1.00 4.52 266 MET A N 1
ATOM 2054 C CA . MET A 1 267 ? 35.880 37.363 25.440 1.00 4.54 266 MET A CA 1
ATOM 2055 C C . MET A 1 267 ? 35.359 37.061 24.050 1.00 4.33 266 MET A C 1
ATOM 2056 O O . MET A 1 267 ? 36.008 37.406 23.063 1.00 4.25 266 MET A O 1
ATOM 2061 N N . THR A 1 268 ? 34.190 36.433 23.963 1.00 4.09 267 THR A N 1
ATOM 2062 C CA . THR A 1 268 ? 33.540 36.261 22.668 1.00 4.14 267 THR A CA 1
ATOM 2063 C C . THR A 1 268 ? 33.174 37.625 22.094 1.00 3.67 267 THR A C 1
ATOM 2064 O O . THR A 1 268 ? 32.986 38.600 22.831 1.00 3.51 267 THR A O 1
ATOM 2068 N N . TYR A 1 269 ? 33.076 37.685 20.772 1.00 3.49 268 TYR A N 1
ATOM 2069 C CA . TYR A 1 269 ? 32.643 38.895 20.095 1.00 3.45 268 TYR A CA 1
ATOM 2070 C C . TYR A 1 269 ? 31.300 39.387 20.642 1.00 3.37 268 TYR A C 1
ATOM 2071 O O . TYR A 1 269 ? 31.137 40.582 20.888 1.00 3.30 268 TYR A O 1
ATOM 2080 N N . ASN A 1 270 ? 30.353 38.474 20.862 1.00 3.54 269 ASN A N 1
ATOM 2081 C CA . ASN A 1 270 ? 29.059 38.887 21.409 1.00 4.16 269 ASN A CA 1
ATOM 2082 C C . ASN A 1 270 ? 29.173 39.524 22.803 1.00 3.84 269 ASN A C 1
ATOM 2083 O O . ASN A 1 270 ? 28.506 40.520 23.084 1.00 4.05 269 ASN A O 1
ATOM 2088 N N . ARG A 1 271 ? 30.049 38.977 23.645 1.00 3.65 270 ARG A N 1
ATOM 2089 C CA . ARG A 1 271 ? 30.320 39.556 24.965 1.00 3.85 270 ARG A CA 1
ATOM 2090 C C . ARG A 1 271 ? 30.960 40.947 24.856 1.00 3.52 270 ARG A C 1
ATOM 2091 O O . ARG A 1 271 ? 30.631 41.855 25.627 1.00 3.59 270 ARG A O 1
ATOM 2099 N N . ILE A 1 272 ? 31.868 41.108 23.895 1.00 3.41 271 ILE A N 1
ATOM 2100 C CA . ILE A 1 272 ? 32.524 42.392 23.653 1.00 3.48 271 ILE A CA 1
ATOM 2101 C C . ILE A 1 272 ? 31.512 43.436 23.184 1.00 3.34 271 ILE A C 1
ATOM 2102 O O . ILE A 1 272 ? 31.513 44.570 23.666 1.00 3.41 271 ILE A O 1
ATOM 2107 N N . ARG A 1 273 ? 30.642 43.046 22.257 1.00 3.40 272 ARG A N 1
ATOM 2108 C CA . ARG A 1 273 ? 29.597 43.939 21.768 1.00 3.74 272 ARG A CA 1
ATOM 2109 C C . ARG A 1 273 ? 28.704 44.435 22.908 1.00 3.79 272 ARG A C 1
ATOM 2110 O O . ARG A 1 273 ? 28.415 45.631 22.999 1.00 3.77 272 ARG A O 1
ATOM 2118 N N . ASP A 1 274 ? 28.292 43.522 23.787 1.00 3.81 273 ASP A N 1
ATOM 2119 C CA . ASP A 1 274 ? 27.507 43.885 24.967 1.00 3.96 273 ASP A CA 1
ATOM 2120 C C . ASP A 1 274 ? 28.275 44.830 25.884 1.00 3.94 273 ASP A C 1
ATOM 2121 O O . ASP A 1 274 ? 27.706 45.791 26.410 1.00 4.03 273 ASP A O 1
ATOM 2126 N N . TYR A 1 275 ? 29.563 44.550 26.076 1.00 4.03 274 TYR A N 1
ATOM 2127 C CA . TYR A 1 275 ? 30.424 45.393 26.899 1.00 4.27 274 TYR A CA 1
ATOM 2128 C C . TYR A 1 275 ? 30.526 46.814 26.348 1.00 4.31 274 TYR A C 1
ATOM 2129 O O . TYR A 1 275 ? 30.460 47.783 27.107 1.00 4.17 274 TYR A O 1
ATOM 2138 N N . ILE A 1 276 ? 30.690 46.934 25.032 1.00 4.29 275 ILE A N 1
ATOM 2139 C CA . ILE A 1 276 ? 30.750 48.239 24.373 1.00 4.66 275 ILE A CA 1
ATOM 2140 C C . ILE A 1 276 ? 29.498 49.062 24.683 1.00 4.74 275 ILE A C 1
ATOM 2141 O O . ILE A 1 276 ? 29.594 50.241 25.032 1.00 4.85 275 ILE A O 1
ATOM 2146 N N . VAL A 1 277 ? 28.334 48.427 24.571 1.00 4.73 276 VAL A N 1
ATOM 2147 C CA . VAL A 1 277 ? 27.060 49.082 24.859 1.00 5.11 276 VAL A CA 1
ATOM 2148 C C . VAL A 1 277 ? 26.959 49.508 26.329 1.00 5.01 276 VAL A C 1
ATOM 2149 O O . VAL A 1 277 ? 26.636 50.659 26.625 1.00 5.27 276 VAL A O 1
ATOM 2153 N N . GLU A 1 278 ? 27.258 48.592 27.243 1.00 5.07 277 GLU A N 1
ATOM 2154 C CA . GLU A 1 278 ? 27.067 48.862 28.669 1.00 5.36 277 GLU A CA 1
ATOM 2155 C C . GLU A 1 278 ? 28.063 49.859 29.250 1.00 5.52 277 GLU A C 1
ATOM 2156 O O . GLU A 1 278 ? 27.713 50.635 30.141 1.00 5.80 277 GLU A O 1
ATOM 2162 N N . SER A 1 279 ? 29.292 49.842 28.743 1.00 5.71 278 SER A N 1
ATOM 2163 C CA . SER A 1 279 ? 30.353 50.705 29.259 1.00 6.03 278 SER A CA 1
ATOM 2164 C C . SER A 1 279 ? 30.491 52.022 28.497 1.00 6.32 278 SER A C 1
ATOM 2165 O O . SER A 1 279 ? 31.256 52.899 28.910 1.00 6.72 278 SER A O 1
ATOM 2168 N N . ARG A 1 280 ? 29.758 52.153 27.391 1.00 6.62 279 ARG A N 1
ATOM 2169 C CA . ARG A 1 280 ? 29.943 53.263 26.446 1.00 7.12 279 ARG A CA 1
ATOM 2170 C C . ARG A 1 280 ? 31.404 53.351 25.988 1.00 6.81 279 ARG A C 1
ATOM 2171 O O . ARG A 1 280 ? 31.976 54.443 25.894 1.00 7.26 279 ARG A O 1
ATOM 2179 N N . ALA A 1 281 ? 32.000 52.193 25.711 1.00 6.37 280 ALA A N 1
ATOM 2180 C CA . ALA A 1 281 ? 33.400 52.116 25.303 1.00 6.03 280 ALA A CA 1
ATOM 2181 C C . ALA A 1 281 ? 33.622 52.833 23.982 1.00 5.77 280 ALA A C 1
ATOM 2182 O O . ALA A 1 281 ? 32.742 52.852 23.119 1.00 6.05 280 ALA A O 1
ATOM 2184 N N . THR A 1 282 ? 34.797 53.435 23.837 1.00 5.47 281 THR A N 1
ATOM 2185 C CA . THR A 1 282 ? 35.195 54.035 22.574 1.00 5.43 281 THR A CA 1
ATOM 2186 C C . THR A 1 282 ? 35.748 52.939 21.674 1.00 4.99 281 THR A C 1
ATOM 2187 O O . THR A 1 282 ? 36.620 52.178 22.087 1.00 5.06 281 THR A O 1
ATOM 2191 N N . THR A 1 283 ? 35.229 52.858 20.452 1.00 4.77 282 THR A N 1
ATOM 2192 C CA . THR A 1 283 ? 35.671 51.851 19.492 1.00 4.90 282 THR A CA 1
ATOM 2193 C C . THR A 1 283 ? 36.539 52.474 18.407 1.00 4.71 282 THR A C 1
ATOM 2194 O O . THR A 1 283 ? 36.337 53.628 18.012 1.00 4.88 282 THR A O 1
ATOM 2198 N N . VAL A 1 284 ? 37.507 51.695 17.936 1.00 4.58 283 VAL A N 1
ATOM 2199 C CA . VAL A 1 284 ? 38.424 52.120 16.888 1.00 4.69 283 VAL A CA 1
ATOM 2200 C C . VAL A 1 284 ? 38.531 51.022 15.840 1.00 4.59 283 VAL A C 1
ATOM 2201 O O . VAL A 1 284 ? 38.810 49.866 16.170 1.00 4.59 283 VAL A O 1
ATOM 2205 N N . TYR A 1 285 ? 38.280 51.382 14.586 1.00 4.75 284 TYR A N 1
ATOM 2206 C CA . TYR A 1 285 ? 38.710 50.559 13.470 1.00 4.86 284 TYR A CA 1
ATOM 2207 C C . TYR A 1 285 ? 40.016 51.148 12.961 1.00 4.97 284 TYR A C 1
ATOM 2208 O O . TYR A 1 285 ? 40.069 52.313 12.557 1.00 5.29 284 TYR A O 1
ATOM 2217 N N . ASN A 1 286 ? 41.072 50.343 12.998 1.00 5.05 285 ASN A N 1
ATOM 2218 C CA . ASN A 1 286 ? 42.374 50.770 12.514 1.00 5.23 285 ASN A CA 1
ATOM 2219 C C . ASN A 1 286 ? 42.567 50.267 11.087 1.00 5.40 285 ASN A C 1
ATOM 2220 O O . ASN A 1 286 ? 42.685 49.060 10.852 1.00 5.05 285 ASN A O 1
ATOM 2225 N N . ALA A 1 287 ? 42.582 51.208 10.144 1.00 5.81 286 ALA A N 1
ATOM 2226 C CA . ALA A 1 287 ? 42.622 50.901 8.714 1.00 6.34 286 ALA A CA 1
ATOM 2227 C C . ALA A 1 287 ? 43.981 50.398 8.230 1.00 6.40 286 ALA A C 1
ATOM 2228 O O . ALA A 1 287 ? 44.068 49.729 7.196 1.00 6.97 286 ALA A O 1
ATOM 2230 N N . THR A 1 288 ? 45.034 50.728 8.973 1.00 6.30 287 THR A N 1
ATOM 2231 C CA . THR A 1 288 ? 46.389 50.294 8.638 1.00 6.50 287 THR A CA 1
ATOM 2232 C C . THR A 1 288 ? 46.552 48.793 8.877 1.00 5.96 287 THR A C 1
ATOM 2233 O O . THR A 1 288 ? 47.071 48.072 8.023 1.00 6.26 287 THR A O 1
ATOM 2237 N N . ILE A 1 289 ? 46.092 48.328 10.034 1.00 5.29 288 ILE A N 1
ATOM 2238 C CA . ILE A 1 289 ? 46.257 46.927 10.416 1.00 4.85 288 ILE A CA 1
ATOM 2239 C C . ILE A 1 289 ? 45.085 46.042 9.990 1.00 4.42 288 ILE A C 1
ATOM 2240 O O . ILE A 1 289 ? 45.242 44.824 9.866 1.00 4.22 288 ILE A O 1
ATOM 2245 N N . VAL A 1 290 ? 43.927 46.667 9.757 1.00 4.22 289 VAL A N 1
ATOM 2246 C CA . VAL A 1 290 ? 42.649 45.968 9.553 1.00 4.30 289 VAL A CA 1
ATOM 2247 C C . VAL A 1 290 ? 42.311 45.135 10.797 1.00 4.07 289 VAL A C 1
ATOM 2248 O O . VAL A 1 290 ? 42.477 43.912 10.838 1.00 4.10 289 VAL A O 1
ATOM 2252 N N . GLY A 1 291 ? 41.856 45.845 11.821 1.00 3.94 290 GLY A N 1
ATOM 2253 C CA . GLY A 1 291 ? 41.485 45.252 13.094 1.00 3.97 290 GLY A CA 1
ATOM 2254 C C . GLY A 1 291 ? 40.785 46.291 13.940 1.00 3.79 290 GLY A C 1
ATOM 2255 O O . GLY A 1 291 ? 40.919 47.496 13.698 1.00 4.07 290 GLY A O 1
ATOM 2256 N N . ASP A 1 292 ? 40.034 45.821 14.931 1.00 3.73 291 ASP A N 1
ATOM 2257 C CA . ASP A 1 292 ? 39.290 46.695 15.824 1.00 3.67 291 ASP A CA 1
ATOM 2258 C C . ASP A 1 292 ? 39.808 46.598 17.244 1.00 3.51 291 ASP A C 1
ATOM 2259 O O . ASP A 1 292 ? 40.397 45.593 17.647 1.00 3.36 291 ASP A O 1
ATOM 2264 N N . TYR A 1 293 ? 39.589 47.662 18.002 1.00 3.28 292 TYR A N 1
ATOM 2265 C CA . TYR A 1 293 ? 39.728 47.596 19.442 1.00 3.51 292 TYR A CA 1
ATOM 2266 C C . TYR A 1 293 ? 38.790 48.588 20.101 1.00 3.57 292 TYR A C 1
ATOM 2267 O O . TYR A 1 293 ? 38.258 49.488 19.446 1.00 3.76 292 TYR A O 1
ATOM 2276 N N . CYS A 1 294 ? 38.567 48.402 21.394 1.00 3.53 293 CYS A N 1
ATOM 2277 C CA . CYS A 1 294 ? 37.781 49.348 22.161 1.00 3.83 293 CYS A CA 1
ATOM 2278 C C . CYS A 1 294 ? 38.431 49.558 23.513 1.00 3.89 293 CYS A C 1
ATOM 2279 O O . CYS A 1 294 ? 39.228 48.734 23.967 1.00 3.91 293 CYS A O 1
ATOM 2282 N N . TYR A 1 295 ? 38.098 50.673 24.148 1.00 4.08 294 TYR A N 1
ATOM 2283 C CA . TYR A 1 295 ? 38.642 50.975 25.458 1.00 4.56 294 TYR A CA 1
ATOM 2284 C C . TYR A 1 295 ? 37.648 51.752 26.303 1.00 4.57 294 TYR A C 1
ATOM 2285 O O . TYR A 1 295 ? 36.874 52.566 25.793 1.00 4.37 294 TYR A O 1
ATOM 2294 N N . SER A 1 296 ? 37.672 51.466 27.598 1.00 4.81 295 SER A N 1
ATOM 2295 C CA . SER A 1 296 ? 36.868 52.167 28.587 1.00 5.18 295 SER A CA 1
ATOM 2296 C C . SER A 1 296 ? 37.630 52.091 29.898 1.00 5.22 295 SER A C 1
ATOM 2297 O O . SER A 1 296 ? 37.960 50.998 30.364 1.00 4.97 295 SER A O 1
ATOM 2300 N N . GLY A 1 297 ? 37.924 53.251 30.482 1.00 5.62 296 GLY A N 1
ATOM 2301 C CA . GLY A 1 297 ? 38.786 53.314 31.657 1.00 6.09 296 GLY A CA 1
ATOM 2302 C C . GLY A 1 297 ? 40.101 52.615 31.372 1.00 6.17 296 GLY A C 1
ATOM 2303 O O . GLY A 1 297 ? 40.747 52.883 30.358 1.00 6.54 296 GLY A O 1
ATOM 2304 N N . SER A 1 298 ? 40.481 51.692 32.250 1.00 6.29 297 SER A N 1
ATOM 2305 C CA . SER A 1 298 ? 41.736 50.963 32.084 1.00 6.72 297 SER A CA 1
ATOM 2306 C C . SER A 1 298 ? 41.575 49.629 31.345 1.00 6.06 297 SER A C 1
ATOM 2307 O O . SER A 1 298 ? 42.469 48.786 31.383 1.00 6.26 297 SER A O 1
ATOM 2310 N N . ASN A 1 299 ? 40.443 49.449 30.668 1.00 5.48 298 ASN A N 1
ATOM 2311 C CA . ASN A 1 299 ? 40.180 48.226 29.910 1.00 5.10 298 ASN A CA 1
ATOM 2312 C C . ASN A 1 299 ? 40.321 48.443 28.411 1.00 4.42 298 ASN A C 1
ATOM 2313 O O . ASN A 1 299 ? 39.793 49.412 27.868 1.00 4.62 298 ASN A O 1
ATOM 2318 N N . TRP A 1 300 ? 41.036 47.532 27.755 1.00 3.74 299 TRP A N 1
ATOM 2319 C CA . TRP A 1 300 ? 41.357 47.646 26.334 1.00 3.19 299 TRP A CA 1
ATOM 2320 C C . TRP A 1 300 ? 41.196 46.271 25.700 1.00 2.90 299 TRP A C 1
ATOM 2321 O O . TRP A 1 300 ? 41.785 45.297 26.171 1.00 3.02 299 TRP A O 1
ATOM 2332 N N . ILE A 1 301 ? 40.402 46.195 24.633 1.00 2.81 300 ILE A N 1
ATOM 2333 C CA . ILE A 1 301 ? 40.037 44.911 24.033 1.00 2.99 300 ILE A CA 1
ATOM 2334 C C . ILE A 1 301 ? 40.291 44.904 22.529 1.00 2.95 300 ILE A C 1
ATOM 2335 O O . ILE A 1 301 ? 39.840 45.806 21.829 1.00 2.87 300 ILE A O 1
ATOM 2340 N N . SER A 1 302 ? 41.001 43.879 22.054 1.00 2.98 301 SER A N 1
ATOM 2341 C CA . SER A 1 302 ? 41.221 43.631 20.623 1.00 3.50 301 SER A CA 1
ATOM 2342 C C . SER A 1 302 ? 40.245 42.576 20.109 1.00 3.20 301 SER A C 1
ATOM 2343 O O . SER A 1 302 ? 40.043 41.556 20.761 1.00 3.29 301 SER A O 1
ATOM 2346 N N . TYR A 1 303 ? 39.664 42.820 18.934 1.00 3.15 302 TYR A N 1
ATOM 2347 C CA . TYR A 1 303 ? 38.684 41.912 18.320 1.00 3.39 302 TYR A CA 1
ATOM 2348 C C . TYR A 1 303 ? 38.468 42.285 16.851 1.00 3.41 302 TYR A C 1
ATOM 2349 O O . TYR A 1 303 ? 38.993 43.296 16.377 1.00 3.62 302 TYR A O 1
ATOM 2358 N N . ASP A 1 304 ? 37.697 41.463 16.141 1.00 3.51 303 ASP A N 1
ATOM 2359 C CA . ASP A 1 304 ? 37.280 41.750 14.767 1.00 3.71 303 ASP A CA 1
ATOM 2360 C C . ASP A 1 304 ? 35.798 42.110 14.730 1.00 3.73 303 ASP A C 1
ATOM 2361 O O . ASP A 1 304 ? 34.951 41.333 15.181 1.00 3.97 303 ASP A O 1
ATOM 2366 N N . ASP A 1 305 ? 35.487 43.287 14.194 1.00 3.73 304 ASP A N 1
ATOM 2367 C CA . ASP A 1 305 ? 34.099 43.690 13.990 1.00 3.74 304 ASP A CA 1
ATOM 2368 C C . ASP A 1 305 ? 33.771 43.662 12.492 1.00 3.75 304 ASP A C 1
ATOM 2369 O O . ASP A 1 305 ? 34.577 43.194 11.683 1.00 3.54 304 ASP A O 1
ATOM 2374 N N . THR A 1 306 ? 32.594 44.166 12.135 1.00 3.91 305 THR A N 1
ATOM 2375 C CA . THR A 1 306 ? 32.043 44.037 10.782 1.00 4.25 305 THR A CA 1
ATOM 2376 C C . THR A 1 306 ? 32.992 44.486 9.670 1.00 4.27 305 THR A C 1
ATOM 2377 O O . THR A 1 306 ? 33.210 43.753 8.700 1.00 4.13 305 THR A O 1
ATOM 2381 N N . GLN A 1 307 ? 33.550 45.686 9.812 1.00 4.48 306 GLN A N 1
ATOM 2382 C CA . GLN A 1 307 ? 34.434 46.247 8.791 1.00 4.86 306 GLN A CA 1
ATOM 2383 C C . GLN A 1 307 ? 35.688 45.396 8.597 1.00 4.45 306 GLN A C 1
ATOM 2384 O O . GLN A 1 307 ? 36.117 45.169 7.469 1.00 4.48 306 GLN A O 1
ATOM 2390 N N . THR A 1 308 ? 36.262 44.922 9.699 1.00 3.94 307 THR A N 1
ATOM 2391 C CA . THR A 1 308 ? 37.431 44.047 9.643 1.00 3.74 307 THR A CA 1
ATOM 2392 C C . THR A 1 308 ? 37.118 42.726 8.937 1.00 3.52 307 THR A C 1
ATOM 2393 O O . THR A 1 308 ? 37.877 42.288 8.073 1.00 3.64 307 THR A O 1
ATOM 2397 N N . VAL A 1 309 ? 35.998 42.106 9.302 1.00 3.33 308 VAL A N 1
ATOM 2398 C CA . VAL A 1 309 ? 35.590 40.845 8.686 1.00 3.52 308 VAL A CA 1
ATOM 2399 C C . VAL A 1 309 ? 35.341 41.027 7.185 1.00 3.46 308 VAL A C 1
ATOM 2400 O O . VAL A 1 309 ? 35.848 40.249 6.374 1.00 3.39 308 VAL A O 1
ATOM 2404 N N . ARG A 1 310 ? 34.589 42.065 6.821 1.00 3.66 309 ARG A N 1
ATOM 2405 C CA . ARG A 1 310 ? 34.347 42.375 5.412 1.00 4.07 309 ARG A CA 1
ATOM 2406 C C . ARG A 1 310 ? 35.664 42.558 4.652 1.00 3.94 309 ARG A C 1
ATOM 2407 O O . ARG A 1 310 ? 35.856 41.979 3.580 1.00 3.95 309 ARG A O 1
ATOM 2415 N N . ASN A 1 311 ? 36.573 43.345 5.221 1.00 3.92 310 ASN A N 1
ATOM 2416 C CA . ASN A 1 311 ? 37.842 43.629 4.561 1.00 4.12 310 ASN A CA 1
ATOM 2417 C C . ASN A 1 311 ? 38.750 42.406 4.442 1.00 3.77 310 ASN A C 1
ATOM 2418 O O . ASN A 1 311 ? 39.396 42.219 3.410 1.00 3.75 310 ASN A O 1
ATOM 2423 N N . LYS A 1 312 ? 38.784 41.569 5.478 1.00 3.57 311 LYS A N 1
ATOM 2424 C CA . LYS A 1 312 ? 39.564 40.335 5.434 1.00 3.45 311 LYS A CA 1
ATOM 2425 C C . LYS A 1 312 ? 39.042 39.386 4.362 1.00 3.36 311 LYS A C 1
ATOM 2426 O O . LYS A 1 312 ? 39.824 38.811 3.607 1.00 3.31 311 LYS A O 1
ATOM 2432 N N . VAL A 1 313 ? 37.721 39.233 4.296 1.00 3.43 312 VAL A N 1
ATOM 2433 C CA . VAL A 1 313 ? 37.103 38.339 3.321 1.00 3.64 312 VAL A CA 1
ATOM 2434 C C . VAL A 1 313 ? 37.341 38.833 1.889 1.00 3.86 312 VAL A C 1
ATOM 2435 O O . VAL A 1 313 ? 37.713 38.047 1.017 1.00 4.17 312 VAL A O 1
ATOM 2439 N N . ASN A 1 314 ? 37.159 40.133 1.655 1.00 4.10 313 ASN A N 1
ATOM 2440 C CA . ASN A 1 314 ? 37.471 40.720 0.348 1.00 4.50 313 ASN A CA 1
ATOM 2441 C C . ASN A 1 314 ? 38.939 40.553 -0.029 1.00 4.50 313 ASN A C 1
ATOM 2442 O O . ASN A 1 314 ? 39.261 40.273 -1.186 1.00 4.59 313 ASN A O 1
ATOM 2447 N N . TYR A 1 315 ? 39.824 40.718 0.952 1.00 4.49 314 TYR A N 1
ATOM 2448 C CA . TYR A 1 315 ? 41.258 40.572 0.728 1.00 4.63 314 TYR A CA 1
ATOM 2449 C C . TYR A 1 315 ? 41.624 39.163 0.263 1.00 4.72 314 TYR A C 1
ATOM 2450 O O . TYR A 1 315 ? 42.313 39.001 -0.748 1.00 4.71 314 TYR A O 1
ATOM 2459 N N . VAL A 1 316 ? 41.163 38.146 0.986 1.00 4.87 315 VAL A N 1
ATOM 2460 C CA . VAL A 1 316 ? 41.522 36.774 0.620 1.00 5.30 315 VAL A CA 1
ATOM 2461 C C . VAL A 1 316 ? 40.822 36.291 -0.651 1.00 5.28 315 VAL A C 1
ATOM 2462 O O . VAL A 1 316 ? 41.395 35.504 -1.403 1.00 5.07 315 VAL A O 1
ATOM 2466 N N . LYS A 1 317 ? 39.606 36.776 -0.898 1.00 5.56 316 LYS A N 1
ATOM 2467 C CA . LYS A 1 317 ? 38.916 36.482 -2.153 1.00 6.14 316 LYS A CA 1
ATOM 2468 C C . LYS A 1 317 ? 39.701 37.060 -3.329 1.00 6.25 316 LYS A C 1
ATOM 2469 O O . LYS A 1 317 ? 39.936 36.373 -4.326 1.00 6.47 316 LYS A O 1
ATOM 2475 N N . GLY A 1 318 ? 40.119 38.317 -3.191 1.00 6.35 317 GLY A N 1
ATOM 2476 C CA . GLY A 1 318 ? 40.893 39.003 -4.225 1.00 6.76 317 GLY A CA 1
ATOM 2477 C C . GLY A 1 318 ? 42.223 38.337 -4.524 1.00 7.00 317 GLY A C 1
ATOM 2478 O O . GLY A 1 318 ? 42.704 38.379 -5.658 1.00 7.53 317 GLY A O 1
ATOM 2479 N N . ARG A 1 319 ? 42.811 37.713 -3.507 1.00 6.95 318 ARG A N 1
ATOM 2480 C CA . ARG A 1 319 ? 44.093 37.024 -3.649 1.00 7.13 318 ARG A CA 1
ATOM 2481 C C . ARG A 1 319 ? 43.963 35.573 -4.108 1.00 6.96 318 ARG A C 1
ATOM 2482 O O . ARG A 1 319 ? 44.968 34.893 -4.325 1.00 7.52 318 ARG A O 1
ATOM 2490 N N . GLY A 1 320 ? 42.729 35.104 -4.251 1.00 6.54 319 GLY A N 1
ATOM 2491 C CA . GLY A 1 320 ? 42.474 33.771 -4.781 1.00 6.16 319 GLY A CA 1
ATOM 2492 C C . GLY A 1 320 ? 42.721 32.642 -3.798 1.00 5.60 319 GLY A C 1
ATOM 2493 O O . GLY A 1 320 ? 43.028 31.521 -4.204 1.00 5.76 319 GLY A O 1
ATOM 2494 N N . LEU A 1 321 ? 42.592 32.926 -2.504 1.00 5.10 320 LEU A N 1
ATOM 2495 C CA . LEU A 1 321 ? 42.613 31.865 -1.500 1.00 4.66 320 LEU A CA 1
ATOM 2496 C C . LEU A 1 321 ? 41.346 31.021 -1.622 1.00 4.27 320 LEU A C 1
ATOM 2497 O O . LEU A 1 321 ? 40.376 31.430 -2.266 1.00 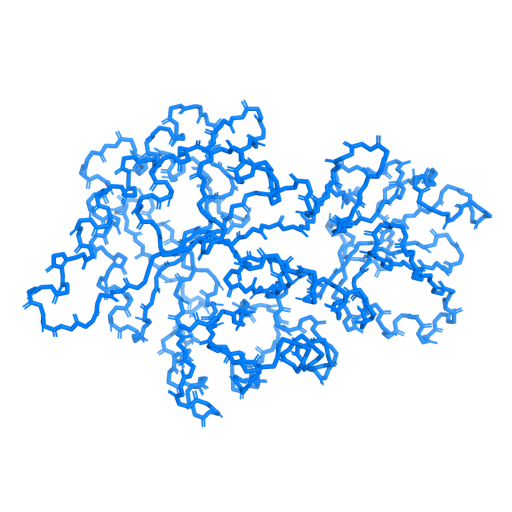4.19 320 LEU A O 1
ATOM 2502 N N . LEU A 1 322 ? 41.361 29.843 -1.009 1.00 3.88 321 LEU A N 1
ATOM 2503 C CA . LEU A 1 322 ? 40.228 28.932 -1.098 1.00 3.79 321 LEU A CA 1
ATOM 2504 C C . LEU A 1 322 ? 39.006 29.436 -0.334 1.00 3.54 321 LEU A C 1
ATOM 2505 O O . LEU A 1 322 ? 37.872 29.157 -0.722 1.00 3.49 321 LEU A O 1
ATOM 2510 N N . GLY A 1 323 ? 39.238 30.173 0.747 1.00 3.54 322 GLY A N 1
ATOM 2511 C CA . GLY A 1 323 ? 38.147 30.727 1.534 1.00 3.22 322 GLY A CA 1
ATOM 2512 C C . GLY A 1 323 ? 38.587 31.196 2.901 1.00 3.00 322 GLY A C 1
ATOM 2513 O O . GLY A 1 323 ? 39.737 31.597 3.093 1.00 3.00 322 GLY A O 1
ATOM 2514 N N . TYR A 1 324 ? 37.652 31.150 3.846 1.00 2.81 323 TYR A N 1
ATOM 2515 C CA . TYR A 1 324 ? 37.886 31.583 5.218 1.00 2.73 323 TYR A CA 1
ATOM 2516 C C . TYR A 1 324 ? 37.206 30.602 6.169 1.00 2.49 323 TYR A C 1
ATOM 2517 O O . TYR A 1 324 ? 36.369 29.794 5.753 1.00 2.65 323 TYR A O 1
ATOM 2526 N N . PHE A 1 325 ? 37.570 30.676 7.444 1.00 2.60 324 PHE A N 1
ATOM 2527 C CA . PHE A 1 325 ? 36.820 29.987 8.483 1.00 2.70 324 PHE A CA 1
ATOM 2528 C C . PHE A 1 325 ? 36.732 30.853 9.729 1.00 2.76 324 PHE A C 1
ATOM 2529 O O . PHE A 1 325 ? 37.555 31.748 9.932 1.00 2.83 324 PHE A O 1
ATOM 2537 N N . ALA A 1 326 ? 35.738 30.570 10.564 1.00 2.97 325 ALA A N 1
ATOM 2538 C CA . ALA A 1 326 ? 35.558 31.286 11.817 1.00 3.28 325 ALA A CA 1
ATOM 2539 C C . ALA A 1 326 ? 35.828 30.393 13.021 1.00 3.27 325 ALA A C 1
ATOM 2540 O O . ALA A 1 326 ? 35.295 29.282 13.116 1.00 3.32 325 ALA A O 1
ATOM 2542 N N . TRP A 1 327 ? 36.672 30.880 13.929 1.00 3.44 326 TRP A N 1
ATOM 2543 C CA . TRP A 1 327 ? 36.763 30.319 15.275 1.00 3.71 326 TRP A CA 1
ATOM 2544 C C . TRP A 1 327 ? 36.182 31.335 16.256 1.00 3.49 326 TRP A C 1
ATOM 2545 O O . TRP A 1 327 ? 36.767 32.402 16.446 1.00 3.47 326 TRP A O 1
ATOM 2556 N N . HIS A 1 328 ? 35.046 31.043 16.887 1.00 3.57 327 HIS A N 1
ATOM 2557 C CA . HIS A 1 328 ? 34.202 29.874 16.647 1.00 3.60 327 HIS A CA 1
ATOM 2558 C C . HIS A 1 328 ? 32.778 30.414 16.534 1.00 3.51 327 HIS A C 1
ATOM 2559 O O . HIS A 1 328 ? 32.510 31.544 16.957 1.00 3.64 327 HIS A O 1
ATOM 2566 N N . VAL A 1 329 ? 31.865 29.619 15.982 1.00 3.58 328 VAL A N 1
ATOM 2567 C CA . VAL A 1 329 ? 30.549 30.139 15.580 1.00 3.89 328 VAL A CA 1
ATOM 2568 C C . VAL A 1 329 ? 29.716 30.746 16.718 1.00 3.78 328 VAL A C 1
ATOM 2569 O O . VAL A 1 329 ? 29.021 31.745 16.512 1.00 3.97 328 VAL A O 1
ATOM 2573 N N . ALA A 1 330 ? 29.811 30.164 17.912 1.00 3.91 329 ALA A N 1
ATOM 2574 C CA . ALA A 1 330 ? 29.048 30.643 19.067 1.00 3.94 329 ALA A CA 1
ATOM 2575 C C . ALA A 1 330 ? 29.451 32.049 19.513 1.00 3.84 329 ALA A C 1
ATOM 2576 O O . ALA A 1 330 ? 28.680 32.728 20.191 1.00 4.18 329 ALA A O 1
ATOM 2578 N N . GLY A 1 331 ? 30.648 32.485 19.124 1.00 3.61 330 GLY A N 1
ATOM 2579 C CA . GLY A 1 331 ? 31.147 33.812 19.486 1.00 3.54 330 GLY A CA 1
ATOM 2580 C C . GLY A 1 331 ? 30.461 34.962 18.766 1.00 3.31 330 GLY A C 1
ATOM 2581 O O . GLY A 1 331 ? 30.550 36.113 19.200 1.00 3.32 330 GLY A O 1
ATOM 2582 N N . ASP A 1 332 ? 29.775 34.652 17.668 1.00 3.38 331 ASP A N 1
ATOM 2583 C CA . ASP A 1 332 ? 29.094 35.659 16.862 1.00 3.53 331 ASP A CA 1
ATOM 2584 C C . ASP A 1 332 ? 27.933 36.298 17.630 1.00 3.66 331 ASP A C 1
ATOM 2585 O O . ASP A 1 332 ? 27.425 35.732 18.605 1.00 4.05 331 ASP A O 1
ATOM 2590 N N . GLN A 1 333 ? 27.527 37.485 17.186 1.00 4.07 332 GLN A N 1
ATOM 2591 C CA . GLN A 1 333 ? 26.364 38.170 17.735 1.00 4.61 332 GLN A CA 1
ATOM 2592 C C . GLN A 1 333 ? 25.223 38.056 16.731 1.00 4.77 332 GLN A C 1
ATOM 2593 O O . GLN A 1 333 ? 25.239 38.716 15.688 1.00 4.39 332 GLN A O 1
ATOM 2599 N N . ASN A 1 334 ? 24.247 37.205 17.047 1.00 5.36 333 ASN A N 1
ATOM 2600 C CA . ASN A 1 334 ? 23.104 36.933 16.167 1.00 5.99 333 ASN A CA 1
ATOM 2601 C C . ASN A 1 334 ? 23.503 36.705 14.700 1.00 5.51 333 ASN A C 1
ATOM 2602 O O . ASN A 1 334 ? 22.874 37.233 13.781 1.00 5.68 333 ASN A O 1
ATOM 2607 N N . TRP A 1 335 ? 24.566 35.927 14.504 1.00 5.03 334 TRP A N 1
ATOM 2608 C CA . TRP A 1 335 ? 25.058 35.553 13.171 1.00 4.45 334 TRP A CA 1
ATOM 2609 C C . TRP A 1 335 ? 25.522 36.725 12.300 1.00 4.14 334 TRP A C 1
ATOM 2610 O O . TRP A 1 335 ? 25.680 36.575 11.089 1.00 4.20 334 TRP A O 1
ATOM 2621 N N . GLY A 1 336 ? 25.778 37.872 12.930 1.00 3.94 335 GLY A N 1
ATOM 2622 C CA . GLY A 1 336 ? 26.158 39.090 12.214 1.00 3.84 335 GLY A CA 1
ATOM 2623 C C . GLY A 1 336 ? 27.435 38.964 11.406 1.00 3.52 335 GLY A C 1
ATOM 2624 O O . GLY A 1 336 ? 27.448 39.245 10.205 1.00 3.72 335 GLY A O 1
ATOM 2625 N N . LEU A 1 337 ? 28.513 38.537 12.060 1.00 3.26 336 LEU A N 1
ATOM 2626 C CA . LEU A 1 337 ? 29.801 38.394 11.383 1.00 3.10 336 LEU A CA 1
ATOM 2627 C C . LEU A 1 337 ? 29.795 37.250 10.378 1.00 3.06 336 LEU A C 1
ATOM 2628 O O . LEU A 1 337 ? 30.409 37.353 9.315 1.00 3.00 336 LEU A O 1
ATOM 2633 N N . SER A 1 338 ? 29.100 36.167 10.720 1.00 3.06 337 SER A N 1
ATOM 2634 C CA . SER A 1 338 ? 28.957 35.021 9.824 1.00 3.26 337 SER A CA 1
ATOM 2635 C C . SER A 1 338 ? 28.262 35.424 8.526 1.00 3.28 337 SER A C 1
ATOM 2636 O O . SER A 1 338 ? 28.684 35.020 7.437 1.00 3.07 337 SER A O 1
ATOM 2639 N N . ARG A 1 339 ? 27.204 36.225 8.648 1.00 3.51 338 ARG A N 1
ATOM 2640 C CA . ARG A 1 339 ? 26.468 36.706 7.480 1.00 4.01 338 ARG A CA 1
ATOM 2641 C C . ARG A 1 339 ? 27.297 37.712 6.682 1.00 3.81 338 ARG A C 1
ATOM 2642 O O . ARG A 1 339 ? 27.330 37.657 5.451 1.00 3.89 338 ARG A O 1
ATOM 2650 N N . THR A 1 340 ? 27.972 38.621 7.382 1.00 3.69 339 THR A N 1
ATOM 2651 C CA . THR A 1 340 ? 28.888 39.561 6.739 1.00 3.64 339 THR A CA 1
ATOM 2652 C C . THR A 1 340 ? 29.933 38.814 5.911 1.00 3.44 339 THR A C 1
ATOM 2653 O O . THR A 1 340 ? 30.142 39.131 4.743 1.00 3.42 339 THR A O 1
ATOM 2657 N N . ALA A 1 341 ? 30.572 37.814 6.510 1.00 3.28 340 ALA A N 1
ATOM 2658 C CA . ALA A 1 341 ? 31.591 37.038 5.814 1.00 3.18 340 ALA A CA 1
ATOM 2659 C C . ALA A 1 341 ? 31.025 36.316 4.591 1.00 3.02 340 ALA A C 1
ATOM 2660 O O . ALA A 1 341 ? 31.596 36.394 3.502 1.00 3.14 340 ALA A O 1
ATOM 2662 N N . SER A 1 342 ? 29.898 35.631 4.764 1.00 3.06 341 SER A N 1
ATOM 2663 C CA . SER A 1 342 ? 29.323 34.855 3.671 1.00 3.09 341 SER A CA 1
ATOM 2664 C C . SER A 1 342 ? 28.882 35.731 2.503 1.00 3.12 341 SER A C 1
ATOM 2665 O O . SER A 1 342 ? 29.179 35.430 1.344 1.00 3.06 341 SER A O 1
ATOM 2668 N N . GLN A 1 343 ? 28.179 36.816 2.814 1.00 3.18 342 GLN A N 1
ATOM 2669 C CA . GLN A 1 343 ? 27.650 37.696 1.778 1.00 3.49 342 GLN A CA 1
ATOM 2670 C C . GLN A 1 343 ? 28.745 38.518 1.105 1.00 3.50 342 GLN A C 1
ATOM 2671 O O . GLN A 1 343 ? 28.645 38.822 -0.084 1.00 3.89 342 GLN A O 1
ATOM 2677 N N . THR A 1 344 ? 29.789 38.863 1.859 1.00 3.59 343 THR A N 1
ATOM 2678 C CA . THR A 1 344 ? 30.954 39.540 1.291 1.00 3.91 343 THR A CA 1
ATOM 2679 C C . THR A 1 344 ? 31.647 38.633 0.275 1.00 3.92 343 THR A C 1
ATOM 2680 O O . THR A 1 344 ? 31.967 39.070 -0.832 1.00 4.09 343 THR A O 1
ATOM 2684 N N . TRP A 1 345 ? 31.870 37.373 0.644 1.00 3.86 344 TRP A N 1
ATOM 2685 C CA . TRP A 1 345 ? 32.429 36.418 -0.305 1.00 4.04 344 TRP A CA 1
ATOM 2686 C C . TRP A 1 345 ? 31.507 36.264 -1.513 1.00 4.08 344 TRP A C 1
ATOM 2687 O O . TRP A 1 345 ? 31.950 36.365 -2.660 1.00 4.52 344 TRP A O 1
ATOM 2698 N N . GLY A 1 346 ? 30.228 36.020 -1.240 1.00 4.07 345 GLY A N 1
ATOM 2699 C CA . GLY A 1 346 ? 29.231 35.838 -2.284 1.00 4.17 345 GLY A CA 1
ATOM 2700 C C . GLY A 1 346 ? 29.163 34.404 -2.767 1.00 4.36 345 GLY A C 1
ATOM 2701 O O . GLY A 1 346 ? 29.217 33.466 -1.970 1.00 4.28 345 GLY A O 1
ATOM 2702 N N . VAL A 1 347 ? 29.049 34.239 -4.083 1.00 4.62 346 VAL A N 1
ATOM 2703 C CA . VAL A 1 347 ? 28.954 32.916 -4.700 1.00 5.13 346 VAL A CA 1
ATOM 2704 C C . VAL A 1 347 ? 30.111 32.022 -4.240 1.00 5.48 346 VAL A C 1
ATOM 2705 O O . VAL A 1 347 ? 31.275 32.428 -4.269 1.00 5.38 346 VAL A O 1
ATOM 2709 N N . SER A 1 348 ? 29.765 30.810 -3.810 1.00 6.33 347 SER A N 1
ATOM 2710 C CA . SER A 1 348 ? 30.683 29.933 -3.081 1.00 7.53 347 SER A CA 1
ATOM 2711 C C . SER A 1 348 ? 31.452 28.941 -3.955 1.00 7.99 347 SER A C 1
ATOM 2712 O O . SER A 1 348 ? 31.915 27.910 -3.461 1.00 8.10 347 SER A O 1
ATOM 2715 N N . PHE A 1 349 ? 31.580 29.243 -5.244 1.00 8.73 348 PHE A N 1
ATOM 2716 C CA . PHE A 1 349 ? 32.333 28.397 -6.172 1.00 9.46 348 PHE A CA 1
ATOM 2717 C C . PHE A 1 349 ? 32.849 29.204 -7.359 1.00 9.86 348 PHE A C 1
ATOM 2718 O O . PHE A 1 349 ? 32.492 30.370 -7.531 1.00 10.39 348 PHE A O 1
#

CATH classification: 3.20.20.80 (+1 more: 3.10.50.10)

Secondary structure (DSSP, 8-state):
--EEEEEEEGGG---GGG--GGG-SEEEEEEEEEETTTTEEE--HHHHHHHHHHHHHHHHH-TT-EEEEEEE-TTS-HHHHHHHHHSHHHHHHHHHHHHHHHHHHT-SEEEEE-----SHHHHHHHHHHHHHHHHHHHHHHHHH-SPPPEEEEEEESSSEETTEE--HHHHHHH-SEEEEE---SS-TTTSTTB---SS-S--TTT--SHHHHHHHHHHTT--GGGEEEEEESEEEEEEES-TT--STT-BEEEE-TTS-TTT-EEEHHHHHHHHHHHT-EEEEETTTTEEEEEETTEEEEE--HHHHHHHHHHHHHTT-SEEEEE-GGGSSTTHHHHHHHHHH-S--

Sequence (348 aa):
QNVKGGYWFKDSGLALNNIDSTLFTHLFCAFADLNPQLNQLIISPENQDSFRQFTSTVQRKNPSVKTFLSIAGGRANSTAYGIMARQPNSRKSFIDSSIRLARQLGFHGLDLDWEYPLSAADMTNLGTLLNEWRTAINTEARNSGRAALLLTAAVSNSPRVNGLNYPVESLARNLDWINLMAYDFYGPNWSPSQTNSHAQLFDPVNHVSGSDGINAWIQAGVPTKKLVLGIPFYGYAWRLVNANIHGLRAPAAGKSNVGAVDDGSMTYNRIRDYIVESRATTVYNATIVGDYCYSGSNWISYDDTQTVRNKVNYVKGRGLLGYFAWHVAGDQNWGLSRTASQTWGVSF

Nearest PDB structures (foldseek):
  3alf-assembly1_A  TM=1.003E+00  e=1.415E-80  Nicotiana tabacum
  3alg-assembly1_A  TM=1.003E+00  e=3.565E-79  Nicotiana tabacum
  1owq-assembly1_A  TM=9.257E-01  e=2.324E-34  Bos taurus
  2qf8-assembly1_A  TM=9.114E-01  e=1.732E-33  Bubalus bubalis
  1ljy-assembly1_A  TM=9.167E-01  e=4.107E-32  Capra hircus